Protein AF-A0A699REU7-F1 (afdb_monomer)

Radius of gyration: 41.28 Å; Cα contacts (8 Å, |Δi|>4): 14; chains: 1; bounding box: 93×34×113 Å

Solvent-accessible surface area (backbone atoms only — not comparable to full-atom values): 11572 Å² total; per-residue (Å²): 111,68,68,58,54,51,51,51,52,53,50,54,54,55,55,48,55,52,53,54,52,56,51,59,63,54,54,76,74,53,84,69,80,62,51,57,60,53,49,55,49,45,44,62,74,48,49,48,56,49,54,48,53,51,51,54,50,50,54,55,49,54,52,49,52,53,50,53,48,48,54,52,51,51,52,52,52,53,48,53,54,52,52,53,52,50,52,54,51,50,53,50,50,53,54,52,49,54,52,54,51,53,52,49,51,54,48,50,53,50,51,52,51,52,50,53,51,48,53,55,53,50,62,76,74,53,72,81,72,61,58,57,61,52,50,58,48,48,54,52,52,50,56,51,53,52,54,55,50,52,51,49,54,54,48,54,53,50,51,51,51,48,56,51,51,51,52,52,51,53,50,52,52,52,51,52,52,52,52,50,52,51,53,52,50,55,51,54,54,51,60,74,69,56,74,50,76,68,56,57,48,55,56,51,54,59,66,74,75,114

Structure (mmCIF, N/CA/C/O backbone):
data_AF-A0A699REU7-F1
#
_entry.id   AF-A0A699REU7-F1
#
loop_
_atom_site.group_PDB
_atom_site.id
_atom_site.type_symbol
_atom_site.label_atom_id
_atom_site.label_alt_id
_atom_site.label_comp_id
_atom_site.label_asym_id
_atom_site.label_entity_id
_atom_site.label_seq_id
_atom_site.pdbx_PDB_ins_code
_atom_site.Cartn_x
_atom_site.Cartn_y
_atom_site.Cartn_z
_atom_site.occupancy
_atom_site.B_iso_or_equiv
_atom_site.auth_seq_id
_atom_site.auth_comp_id
_atom_site.auth_asym_id
_atom_site.auth_atom_id
_atom_site.pdbx_PDB_model_num
ATOM 1 N N . MET A 1 1 ? 8.187 10.581 -19.216 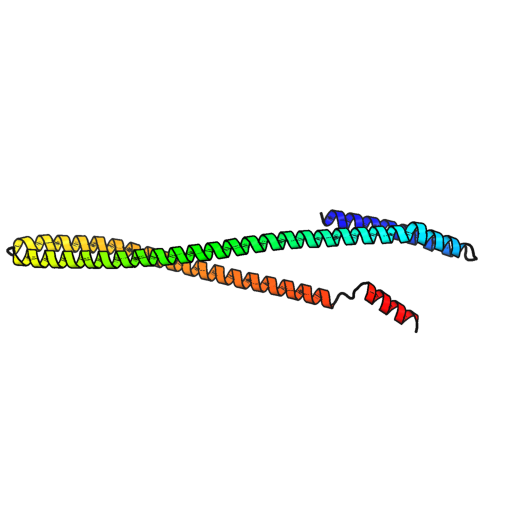1.00 56.69 1 MET A N 1
ATOM 2 C CA . MET A 1 1 ? 9.614 10.780 -19.562 1.00 56.69 1 MET A CA 1
ATOM 3 C C . MET A 1 1 ? 10.183 9.627 -20.397 1.00 56.69 1 MET A C 1
ATOM 5 O O . MET A 1 1 ? 10.801 9.899 -21.417 1.00 56.69 1 MET A O 1
ATOM 9 N N . VAL A 1 2 ? 9.866 8.366 -20.066 1.00 53.97 2 VAL A N 1
ATOM 10 C CA . VAL A 1 2 ? 10.208 7.141 -20.834 1.00 53.97 2 VAL A CA 1
ATOM 11 C C . VAL A 1 2 ? 9.925 7.243 -22.342 1.00 53.97 2 VAL A C 1
ATOM 13 O O . VAL A 1 2 ? 10.787 6.940 -23.162 1.00 53.97 2 VAL A O 1
ATOM 16 N N . ASN A 1 3 ? 8.757 7.768 -22.728 1.00 68.38 3 ASN A N 1
ATOM 17 C CA . ASN A 1 3 ? 8.385 7.959 -24.138 1.00 68.38 3 ASN A CA 1
ATOM 18 C C . ASN A 1 3 ? 9.357 8.899 -24.888 1.00 68.38 3 ASN A C 1
ATOM 20 O O . ASN A 1 3 ? 9.638 8.711 -26.068 1.00 68.38 3 ASN A O 1
ATOM 24 N N . THR A 1 4 ? 9.923 9.897 -24.205 1.00 70.44 4 THR A N 1
ATOM 25 C CA . THR A 1 4 ? 10.895 10.825 -24.800 1.00 70.44 4 THR A CA 1
ATOM 26 C C . THR A 1 4 ? 12.241 10.139 -25.042 1.00 70.44 4 THR A C 1
ATOM 28 O O . THR A 1 4 ? 12.820 10.314 -26.114 1.00 70.44 4 THR A O 1
ATOM 31 N N . SER A 1 5 ? 12.714 9.319 -24.099 1.00 64.06 5 SER A N 1
ATOM 32 C CA . SER A 1 5 ? 13.952 8.538 -24.251 1.00 64.06 5 SER A CA 1
ATOM 33 C C . SER A 1 5 ? 13.820 7.469 -25.342 1.00 64.06 5 SER A C 1
ATOM 35 O O . SER A 1 5 ? 14.697 7.357 -26.195 1.00 64.06 5 SER A O 1
ATOM 37 N N . LEU A 1 6 ? 12.674 6.781 -25.413 1.00 67.38 6 LEU A N 1
ATOM 38 C CA . LEU A 1 6 ? 12.350 5.835 -26.492 1.00 67.38 6 LEU A CA 1
ATOM 39 C C . LEU A 1 6 ? 12.299 6.507 -27.871 1.00 67.38 6 LEU A C 1
ATOM 41 O O . LEU A 1 6 ? 12.814 5.963 -28.847 1.00 67.38 6 LEU A O 1
ATOM 45 N N . LYS A 1 7 ? 11.726 7.713 -27.966 1.00 75.25 7 LYS A N 1
ATOM 46 C CA . LYS A 1 7 ? 11.726 8.497 -29.212 1.00 75.25 7 LYS A CA 1
ATOM 47 C C . LYS A 1 7 ? 13.139 8.886 -29.650 1.00 75.25 7 LYS A C 1
ATOM 49 O O . LYS A 1 7 ? 13.435 8.794 -30.839 1.00 75.25 7 LYS A O 1
ATOM 54 N N . LYS A 1 8 ? 14.013 9.276 -28.713 1.00 72.94 8 LYS A N 1
ATOM 55 C CA . LYS A 1 8 ? 15.428 9.570 -29.001 1.00 72.94 8 LYS A CA 1
ATOM 56 C C . LYS A 1 8 ? 16.179 8.324 -29.471 1.00 72.94 8 LYS A C 1
ATOM 58 O O . LYS A 1 8 ? 16.853 8.392 -30.493 1.00 72.94 8 LYS A O 1
ATOM 63 N N . LEU A 1 9 ? 15.997 7.183 -28.803 1.00 69.69 9 LEU A N 1
ATOM 64 C CA . LEU A 1 9 ? 16.594 5.910 -29.220 1.00 69.69 9 LEU A CA 1
ATOM 65 C C . LEU A 1 9 ? 16.161 5.527 -30.642 1.00 69.69 9 LEU A C 1
ATOM 67 O O . LEU A 1 9 ? 16.998 5.218 -31.486 1.00 69.69 9 LEU A O 1
ATOM 71 N N . LYS A 1 10 ? 14.857 5.620 -30.934 1.00 75.19 10 LYS A N 1
ATOM 72 C CA . LYS A 1 10 ? 14.306 5.344 -32.268 1.00 75.19 10 LYS A CA 1
ATOM 73 C C . LYS A 1 10 ? 14.905 6.259 -33.340 1.00 75.19 10 LYS A C 1
ATOM 75 O O . LYS A 1 10 ? 15.172 5.802 -34.446 1.00 75.19 10 LYS A O 1
ATOM 80 N N . HIS A 1 11 ? 15.125 7.534 -33.018 1.00 78.50 11 HIS A N 1
ATOM 81 C CA . HIS A 1 11 ? 15.761 8.483 -33.930 1.00 78.50 11 HIS A CA 1
ATOM 82 C C . HIS A 1 11 ? 17.229 8.124 -34.203 1.00 78.50 11 HIS A C 1
ATOM 84 O O . HIS A 1 11 ? 17.633 8.064 -35.361 1.00 78.50 11 HIS A O 1
ATOM 90 N N . HIS A 1 12 ? 17.998 7.808 -33.157 1.00 72.38 12 HIS A N 1
ATOM 91 C CA . HIS A 1 12 ? 19.395 7.395 -33.293 1.00 72.38 12 HIS A CA 1
ATOM 92 C C . HIS A 1 12 ? 19.539 6.091 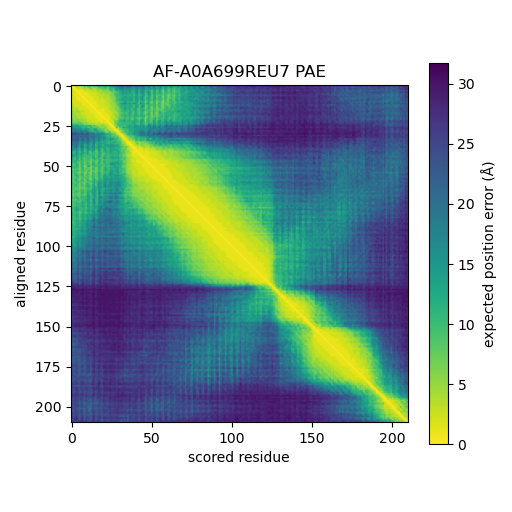-34.096 1.00 72.38 12 HIS A C 1
ATOM 94 O O . HIS A 1 12 ? 20.362 6.029 -35.010 1.00 72.38 12 HIS A O 1
ATOM 100 N N . LEU A 1 13 ? 18.688 5.090 -33.847 1.00 74.88 13 LEU A N 1
ATOM 101 C CA . LEU A 1 13 ? 18.659 3.846 -34.627 1.00 74.88 13 LEU A CA 1
ATOM 102 C C . LEU A 1 13 ? 18.337 4.093 -36.107 1.00 74.88 13 LEU A C 1
ATOM 104 O O . LEU A 1 13 ? 18.990 3.527 -36.979 1.00 74.88 13 LEU A O 1
ATOM 108 N N . ALA A 1 14 ? 17.374 4.973 -36.398 1.00 76.25 14 ALA A N 1
ATOM 109 C CA . ALA A 1 14 ? 17.025 5.324 -37.773 1.00 76.25 14 ALA A CA 1
ATOM 110 C C . ALA A 1 14 ? 18.176 6.039 -38.503 1.00 76.25 14 ALA A C 1
ATOM 112 O O . ALA A 1 14 ? 18.435 5.738 -39.664 1.00 76.25 14 ALA A O 1
ATOM 113 N N . SER A 1 15 ? 18.896 6.947 -37.832 1.00 78.31 15 SER A N 1
ATOM 114 C CA . SER A 1 15 ? 20.072 7.601 -38.428 1.00 78.31 15 SER A CA 1
ATOM 115 C C . SER A 1 15 ? 21.209 6.619 -38.714 1.00 78.31 15 SER A C 1
ATOM 117 O O . SER A 1 15 ? 21.853 6.711 -39.754 1.00 78.31 15 SER A O 1
ATOM 119 N N . PHE A 1 16 ? 21.418 5.647 -37.825 1.00 72.69 16 PHE A N 1
ATOM 120 C CA . PHE A 1 16 ? 22.466 4.646 -37.977 1.00 72.69 16 PHE A CA 1
ATOM 121 C C . PHE A 1 16 ? 22.199 3.704 -39.155 1.00 72.69 16 PHE A C 1
ATOM 123 O O . PHE A 1 16 ? 23.094 3.463 -39.958 1.00 72.69 16 PHE A O 1
ATOM 130 N N . ASP A 1 17 ? 20.961 3.223 -39.307 1.00 73.50 17 ASP A N 1
ATOM 131 C CA . ASP A 1 17 ? 20.567 2.351 -40.421 1.00 73.50 17 ASP A CA 1
ATOM 132 C C . ASP A 1 17 ? 20.804 3.011 -41.793 1.00 73.50 17 ASP A C 1
ATOM 134 O O . ASP A 1 17 ? 21.303 2.370 -42.719 1.00 73.50 17 ASP A O 1
ATOM 138 N N . VAL A 1 18 ? 20.520 4.314 -41.915 1.00 78.06 18 VAL A N 1
ATOM 139 C CA . VAL A 1 18 ? 20.788 5.087 -43.141 1.00 78.06 18 VAL A CA 1
ATOM 140 C C . VAL A 1 18 ? 22.287 5.153 -43.435 1.00 78.06 18 VAL A C 1
ATOM 142 O O . VAL A 1 18 ? 22.703 4.828 -44.547 1.00 78.06 18 VAL A O 1
ATOM 145 N N . VAL A 1 19 ? 23.096 5.503 -42.430 1.00 69.50 19 VAL A N 1
ATOM 146 C CA . VAL A 1 19 ? 24.559 5.596 -42.551 1.00 69.50 19 VAL A CA 1
ATOM 147 C C . VAL A 1 19 ? 25.168 4.246 -42.948 1.00 69.50 19 VAL A C 1
ATOM 149 O O . VAL A 1 19 ? 25.956 4.168 -43.892 1.00 69.50 19 VAL A O 1
ATOM 152 N N . VAL A 1 20 ? 24.758 3.155 -42.295 1.00 68.56 20 VAL A N 1
ATOM 153 C CA . VAL A 1 20 ? 25.237 1.800 -42.612 1.00 68.56 20 VAL A CA 1
ATOM 154 C C . VAL A 1 20 ? 24.885 1.412 -44.051 1.00 68.56 20 VAL A C 1
ATOM 156 O O . VAL A 1 20 ? 25.739 0.890 -44.773 1.00 68.56 20 VAL A O 1
ATOM 159 N N . LYS A 1 21 ? 23.657 1.689 -44.507 1.00 75.00 21 LYS A N 1
ATOM 160 C CA . LYS A 1 21 ? 23.211 1.379 -45.877 1.00 75.00 21 LYS A CA 1
ATOM 161 C C . LYS A 1 21 ? 23.983 2.156 -46.942 1.00 75.00 21 LYS A C 1
ATOM 163 O O . LYS A 1 21 ? 24.412 1.564 -47.936 1.00 75.00 21 LYS A O 1
ATOM 168 N N . GLU A 1 22 ? 24.193 3.452 -46.737 1.00 71.50 22 GLU A N 1
ATOM 169 C CA . GLU A 1 22 ? 24.923 4.314 -47.672 1.00 71.50 22 GLU A CA 1
ATOM 170 C C . GLU A 1 22 ? 26.385 3.860 -47.827 1.00 71.50 22 GLU A C 1
ATOM 172 O O . GLU A 1 22 ? 26.899 3.692 -48.941 1.00 71.50 22 GLU A O 1
ATOM 177 N N . ARG A 1 23 ? 27.040 3.539 -46.707 1.00 63.00 23 ARG A N 1
ATOM 178 C CA . ARG A 1 23 ? 28.435 3.082 -46.690 1.00 63.00 23 ARG A CA 1
ATOM 179 C C . ARG A 1 23 ? 28.605 1.681 -47.282 1.00 63.00 23 ARG A C 1
ATOM 181 O O . ARG A 1 23 ? 29.530 1.466 -48.067 1.00 63.00 23 ARG A O 1
ATOM 188 N N . THR A 1 24 ? 27.692 0.752 -46.989 1.00 58.47 24 THR A N 1
ATOM 189 C CA . THR A 1 24 ? 27.754 -0.631 -47.505 1.00 58.47 24 THR A CA 1
ATOM 190 C C . THR A 1 24 ? 27.566 -0.680 -49.027 1.00 58.47 24 THR A C 1
ATOM 192 O O . THR A 1 24 ? 28.247 -1.448 -49.707 1.00 58.47 24 THR A O 1
ATOM 195 N N . THR A 1 25 ? 26.714 0.194 -49.574 1.00 62.31 25 THR A N 1
ATOM 196 C CA . THR A 1 25 ? 26.491 0.339 -51.026 1.00 62.31 25 THR A CA 1
ATOM 197 C C . THR A 1 25 ? 27.711 0.937 -51.743 1.00 62.31 25 THR A C 1
ATOM 199 O O . THR A 1 25 ? 28.015 0.571 -52.875 1.00 62.31 25 THR A O 1
ATOM 202 N N . THR A 1 26 ? 28.453 1.827 -51.075 1.00 55.19 26 THR A N 1
ATOM 203 C CA . THR A 1 26 ? 29.630 2.502 -51.653 1.00 55.19 26 THR A CA 1
ATOM 204 C C . THR A 1 26 ? 30.855 1.576 -51.727 1.00 55.19 26 THR A C 1
ATOM 206 O O . THR A 1 26 ? 31.588 1.583 -52.716 1.00 55.19 26 THR A O 1
ATOM 209 N N . ILE A 1 27 ? 31.064 0.722 -50.716 1.00 55.06 27 ILE A N 1
ATOM 210 C CA . ILE A 1 27 ? 32.215 -0.203 -50.632 1.00 55.06 27 ILE A CA 1
ATOM 211 C C . ILE A 1 27 ? 32.195 -1.272 -51.739 1.00 55.06 27 ILE A C 1
ATOM 213 O O . ILE A 1 27 ? 33.251 -1.745 -52.160 1.00 55.06 27 ILE A O 1
ATOM 217 N N . THR A 1 28 ? 31.020 -1.642 -52.256 1.00 54.84 28 THR A N 1
ATOM 218 C CA . THR A 1 28 ? 30.896 -2.668 -53.306 1.00 54.84 28 THR A CA 1
ATOM 219 C C . THR A 1 28 ? 31.453 -2.216 -54.666 1.00 54.84 28 THR A C 1
ATOM 221 O O . THR A 1 28 ? 31.715 -3.064 -55.516 1.00 54.84 28 THR A O 1
ATOM 224 N N . ILE A 1 29 ? 31.658 -0.908 -54.878 1.00 56.94 29 ILE A N 1
ATOM 225 C CA . ILE A 1 29 ? 31.951 -0.314 -56.196 1.00 56.94 29 ILE A CA 1
ATOM 226 C C . ILE A 1 29 ? 33.460 -0.108 -56.445 1.00 56.94 29 ILE A C 1
ATOM 228 O O . ILE A 1 29 ? 33.903 -0.183 -57.588 1.00 56.94 29 ILE A O 1
ATOM 232 N N . THR A 1 30 ? 34.283 0.103 -55.413 1.00 55.81 30 THR A N 1
ATOM 233 C CA . THR A 1 30 ? 35.715 0.453 -55.563 1.00 55.81 30 THR A CA 1
ATOM 234 C C . THR A 1 30 ? 36.600 -0.385 -54.642 1.00 55.81 30 THR A C 1
ATOM 236 O O . THR A 1 30 ? 37.122 0.084 -53.629 1.00 55.81 30 THR A O 1
ATOM 239 N N . LYS A 1 31 ? 36.733 -1.670 -54.969 1.00 51.66 31 LYS A N 1
ATOM 240 C CA . LYS A 1 31 ? 37.486 -2.652 -54.187 1.00 51.66 31 LYS A CA 1
ATOM 241 C C . LYS A 1 31 ? 38.924 -2.750 -54.703 1.00 51.66 31 LYS A C 1
ATOM 243 O O . LYS A 1 31 ? 39.188 -3.632 -55.497 1.00 51.66 31 LYS A O 1
ATOM 248 N N . ASP A 1 32 ? 39.800 -1.834 -54.282 1.00 52.81 32 ASP A N 1
ATOM 249 C CA . ASP A 1 32 ? 41.253 -2.055 -54.141 1.00 52.81 32 ASP A CA 1
ATOM 250 C C . ASP A 1 32 ? 41.886 -0.893 -53.335 1.00 52.81 32 ASP A C 1
ATOM 252 O O . ASP A 1 32 ? 41.787 0.273 -53.707 1.00 52.81 32 ASP A O 1
ATOM 256 N N . MET A 1 33 ? 42.483 -1.214 -52.177 1.00 52.84 33 MET A N 1
ATOM 257 C CA . MET A 1 33 ? 43.216 -0.358 -51.207 1.00 52.84 33 MET A CA 1
ATOM 258 C C . MET A 1 33 ? 42.530 0.894 -50.604 1.00 52.84 33 MET A C 1
ATOM 260 O O . MET A 1 33 ? 42.666 1.111 -49.401 1.00 52.84 33 MET A O 1
ATOM 264 N N . TRP A 1 34 ? 41.751 1.688 -51.345 1.00 53.06 34 TRP A N 1
ATOM 265 C CA . TRP A 1 34 ? 41.046 2.881 -50.826 1.00 53.06 34 TRP A CA 1
ATOM 266 C C . TRP A 1 34 ? 39.924 2.549 -49.826 1.00 53.06 34 TRP A C 1
ATOM 268 O O . TRP A 1 34 ? 39.587 3.361 -48.964 1.00 53.06 34 TRP A O 1
ATOM 278 N N . GLY A 1 35 ? 39.378 1.330 -49.890 1.00 54.47 35 GLY A N 1
ATOM 279 C CA . GLY A 1 35 ? 38.323 0.874 -48.982 1.00 54.47 35 GLY A CA 1
ATOM 280 C C . GLY A 1 35 ? 38.763 0.767 -47.517 1.00 54.47 35 GLY A C 1
ATOM 281 O O . GLY A 1 35 ? 37.937 0.952 -46.626 1.00 54.47 35 GLY A O 1
ATOM 282 N N . PHE A 1 36 ? 40.048 0.522 -47.235 1.00 54.41 36 PHE A N 1
ATOM 283 C CA . PHE A 1 36 ? 40.523 0.284 -45.865 1.00 54.41 36 PHE A CA 1
ATOM 284 C C . PHE A 1 36 ? 40.658 1.582 -45.050 1.00 54.41 36 PHE A C 1
ATOM 286 O O . PHE A 1 36 ? 40.173 1.655 -43.920 1.00 54.41 36 PHE A O 1
ATOM 293 N N . GLU A 1 37 ? 41.232 2.639 -45.638 1.00 61.34 37 GLU A N 1
ATOM 294 C CA . GLU A 1 37 ? 41.327 3.964 -44.997 1.00 61.34 37 GLU A CA 1
ATOM 295 C C . GLU A 1 37 ? 39.941 4.591 -44.781 1.00 61.34 37 GLU A C 1
ATOM 297 O O . GLU A 1 37 ? 39.661 5.141 -43.715 1.00 61.34 37 GLU A O 1
ATOM 302 N N . HIS A 1 38 ? 39.024 4.431 -45.744 1.00 63.97 38 HIS A N 1
ATOM 303 C CA . HIS A 1 38 ? 37.658 4.949 -45.615 1.00 63.97 38 HIS A CA 1
ATOM 304 C C . HIS A 1 38 ? 36.849 4.213 -44.535 1.00 63.97 38 HIS A C 1
ATOM 306 O O . HIS A 1 38 ? 36.096 4.833 -43.785 1.00 63.97 38 HIS A O 1
ATOM 312 N N . THR A 1 39 ? 37.064 2.902 -44.393 1.00 64.88 39 THR A N 1
ATOM 313 C CA . THR A 1 39 ? 36.464 2.103 -43.315 1.00 64.88 39 THR A CA 1
ATOM 314 C C . THR A 1 39 ? 36.972 2.576 -41.951 1.00 64.88 39 THR A C 1
ATOM 316 O O . THR A 1 39 ? 36.182 2.802 -41.036 1.00 64.88 39 THR A O 1
ATOM 319 N N . LYS A 1 40 ? 38.282 2.817 -41.815 1.00 72.00 40 LYS A N 1
ATOM 320 C CA . LYS A 1 40 ? 38.893 3.276 -40.559 1.00 72.00 40 LYS A CA 1
ATOM 321 C C . LYS A 1 40 ? 38.412 4.670 -40.133 1.00 72.00 40 LYS A C 1
ATOM 323 O O . LYS A 1 40 ? 38.179 4.883 -38.943 1.00 72.00 40 LYS A O 1
ATOM 328 N N . ALA A 1 41 ? 38.237 5.595 -41.080 1.00 75.06 41 ALA A N 1
ATOM 329 C CA . ALA A 1 41 ? 37.661 6.916 -40.817 1.00 75.06 41 ALA A CA 1
ATOM 330 C C . ALA A 1 41 ? 36.184 6.825 -40.388 1.00 75.06 41 ALA A C 1
ATOM 332 O O . ALA A 1 41 ? 35.811 7.420 -39.383 1.00 75.06 41 ALA A O 1
ATOM 333 N N . CYS A 1 42 ? 35.372 5.995 -41.057 1.00 73.00 42 CYS A N 1
ATOM 334 C CA . CYS A 1 42 ? 33.967 5.766 -40.688 1.00 73.00 42 CYS A CA 1
ATOM 335 C C . CYS A 1 42 ? 33.818 5.228 -39.252 1.00 73.00 42 CYS A C 1
ATOM 337 O O . CYS A 1 42 ? 33.013 5.738 -38.471 1.00 73.00 42 CYS A O 1
ATOM 339 N N . PHE A 1 43 ? 34.647 4.259 -38.846 1.00 71.94 43 PHE A N 1
ATOM 340 C CA . PHE A 1 43 ? 34.634 3.781 -37.461 1.00 71.94 43 PHE A CA 1
ATOM 341 C C . PHE A 1 43 ? 34.976 4.887 -36.459 1.00 71.94 43 PHE A C 1
ATOM 343 O O . PHE A 1 43 ? 34.309 5.011 -35.431 1.00 71.94 43 PHE A O 1
ATOM 350 N N . 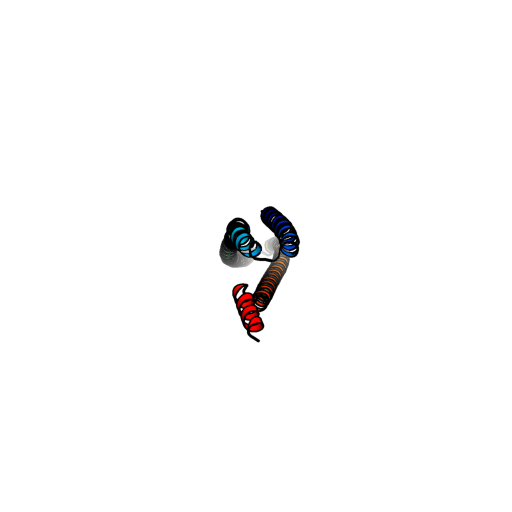ARG A 1 44 ? 36.001 5.694 -36.755 1.00 79.31 44 ARG A N 1
ATOM 351 C CA . ARG A 1 44 ? 36.462 6.758 -35.860 1.00 79.31 44 ARG A CA 1
ATOM 352 C C . ARG A 1 44 ? 35.439 7.883 -35.714 1.00 79.31 44 ARG A C 1
ATOM 354 O O . ARG A 1 44 ? 35.188 8.312 -34.590 1.00 79.31 44 ARG A O 1
ATOM 361 N N . ASP A 1 45 ? 34.883 8.345 -36.827 1.00 82.19 45 ASP A N 1
ATOM 362 C CA . ASP A 1 45 ? 34.143 9.606 -36.875 1.00 82.19 45 ASP A CA 1
ATOM 363 C C . ASP A 1 45 ? 32.627 9.410 -36.737 1.00 82.19 45 ASP A C 1
ATOM 365 O O . ASP A 1 45 ? 31.929 10.334 -36.328 1.00 82.19 45 ASP A O 1
ATOM 369 N N . GLU A 1 46 ? 32.107 8.211 -37.021 1.00 77.06 46 GLU A N 1
ATOM 370 C CA . GLU A 1 46 ? 30.663 7.939 -37.023 1.00 77.06 46 GLU A CA 1
ATOM 371 C C . GLU A 1 46 ? 30.286 6.865 -35.991 1.00 77.06 46 GLU A C 1
ATOM 373 O O . GLU A 1 46 ? 29.468 7.116 -35.101 1.00 77.06 46 GLU A O 1
ATOM 378 N N . ILE A 1 47 ? 30.922 5.687 -36.046 1.00 76.94 47 ILE A N 1
ATOM 379 C CA . ILE A 1 47 ? 30.551 4.549 -35.186 1.00 76.94 47 ILE A CA 1
ATOM 380 C C . ILE A 1 47 ? 30.913 4.806 -33.719 1.00 76.94 47 ILE A C 1
ATOM 382 O O . ILE A 1 47 ? 30.074 4.607 -32.841 1.00 76.94 47 ILE A O 1
ATOM 386 N N . ILE A 1 48 ? 32.133 5.271 -33.424 1.00 81.44 48 ILE A N 1
ATOM 387 C CA . ILE A 1 48 ? 32.564 5.528 -32.039 1.00 81.44 48 ILE A CA 1
ATOM 388 C C . ILE A 1 48 ? 31.687 6.597 -31.356 1.00 81.44 48 ILE A C 1
ATOM 390 O O . ILE A 1 48 ? 31.204 6.334 -30.249 1.00 81.44 48 ILE A O 1
ATOM 394 N N . PRO A 1 49 ? 31.417 7.773 -31.965 1.00 85.38 49 PRO A N 1
ATOM 395 C CA . PRO A 1 49 ? 30.510 8.759 -31.378 1.00 85.38 49 PRO A CA 1
ATOM 396 C C . PRO A 1 49 ? 29.083 8.237 -31.197 1.00 85.38 49 PRO A C 1
ATOM 398 O O . PRO A 1 49 ? 28.458 8.534 -30.180 1.00 85.38 49 PRO A O 1
ATOM 401 N N . PHE A 1 50 ? 28.583 7.427 -32.135 1.00 79.44 50 PHE A N 1
ATOM 402 C CA . PHE A 1 50 ? 27.266 6.804 -32.024 1.00 79.44 50 PHE A CA 1
ATOM 403 C C . PHE A 1 50 ? 27.178 5.836 -30.838 1.00 79.44 50 PHE A C 1
ATOM 405 O O . PHE A 1 50 ? 26.270 5.950 -30.015 1.00 79.44 50 PHE A O 1
ATOM 412 N N . VAL A 1 51 ? 28.147 4.926 -30.701 1.00 77.31 51 VAL A N 1
ATOM 413 C CA . VAL A 1 51 ? 28.213 3.985 -29.570 1.00 77.31 51 VAL A CA 1
ATOM 414 C C . VAL A 1 51 ? 28.335 4.739 -28.247 1.00 77.31 51 VAL A C 1
ATOM 416 O O . VAL A 1 51 ? 27.688 4.372 -27.266 1.00 77.31 51 VAL A O 1
ATOM 419 N N . LYS A 1 52 ? 29.101 5.836 -28.215 1.00 85.88 52 LYS A N 1
ATOM 420 C CA . LYS A 1 52 ? 29.180 6.709 -27.040 1.00 85.88 52 LYS A CA 1
ATOM 421 C C . LYS A 1 52 ? 27.822 7.330 -26.696 1.00 85.88 52 LYS A C 1
ATOM 423 O O . LYS A 1 52 ? 27.406 7.249 -25.546 1.00 85.88 52 LYS A O 1
ATOM 428 N N . ALA A 1 53 ? 27.112 7.888 -27.677 1.00 83.44 53 ALA A N 1
ATOM 429 C CA . ALA A 1 53 ? 25.785 8.467 -27.464 1.00 83.44 53 ALA A CA 1
ATOM 430 C C . ALA A 1 53 ? 24.759 7.424 -26.987 1.00 83.44 53 ALA A C 1
ATOM 432 O O . ALA A 1 53 ? 23.937 7.722 -26.122 1.00 83.44 53 ALA A O 1
ATOM 433 N N . LEU A 1 54 ? 24.828 6.191 -27.506 1.00 79.00 54 LEU A N 1
ATOM 434 C CA . LEU A 1 54 ? 24.019 5.077 -27.011 1.00 79.00 54 LEU A CA 1
ATOM 435 C C . LEU A 1 54 ? 24.348 4.747 -25.555 1.00 79.00 54 LEU A C 1
ATOM 437 O O . LEU A 1 54 ? 23.433 4.628 -24.745 1.00 79.00 54 LEU A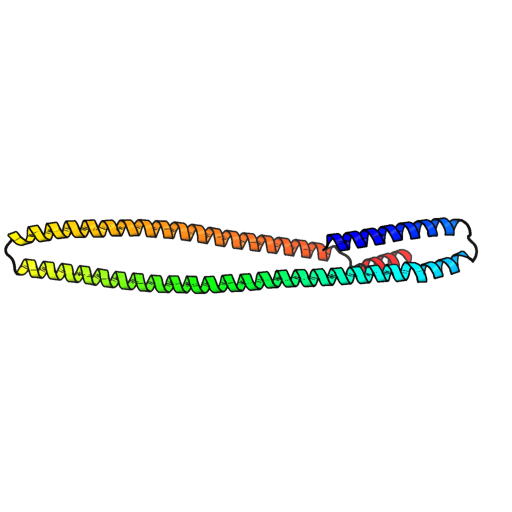 O 1
ATOM 441 N N . LYS A 1 55 ? 25.633 4.639 -25.207 1.00 81.69 55 LYS A N 1
ATOM 442 C CA . LYS A 1 55 ? 26.067 4.376 -23.830 1.00 81.69 55 LYS A CA 1
ATOM 443 C C . LYS A 1 55 ? 25.565 5.452 -22.865 1.00 81.69 55 LYS A C 1
ATOM 445 O O . LYS A 1 55 ? 25.024 5.121 -21.815 1.00 81.69 55 LYS A O 1
ATOM 450 N N . ASP A 1 56 ? 25.691 6.724 -23.235 1.00 83.31 56 ASP A N 1
ATOM 451 C CA . ASP A 1 56 ? 25.211 7.844 -22.419 1.00 83.31 56 ASP A CA 1
ATOM 452 C C . ASP A 1 56 ? 23.680 7.805 -22.243 1.00 83.31 56 ASP A C 1
ATOM 454 O O . ASP A 1 56 ? 23.166 8.082 -21.157 1.00 83.31 56 ASP A O 1
ATOM 458 N N . LEU A 1 57 ? 22.942 7.402 -23.284 1.00 80.31 57 LEU A N 1
ATOM 459 C CA . LEU A 1 57 ? 21.491 7.225 -23.222 1.00 80.31 57 LEU A CA 1
ATOM 460 C C . LEU A 1 57 ? 21.080 6.077 -22.289 1.00 80.31 57 LEU A C 1
ATOM 462 O O . LEU A 1 57 ? 20.158 6.263 -21.495 1.00 80.31 57 LEU A O 1
ATOM 466 N N . PHE A 1 58 ? 21.751 4.924 -22.368 1.00 77.50 58 PHE A N 1
ATOM 467 C CA . PHE A 1 58 ? 21.495 3.794 -21.469 1.00 77.50 58 PHE A CA 1
ATOM 468 C C . PHE A 1 58 ? 21.789 4.164 -20.016 1.00 77.50 58 PHE A C 1
ATOM 470 O O . PHE A 1 58 ? 20.914 3.999 -19.175 1.00 77.50 58 PHE A O 1
ATOM 477 N N . ASN A 1 59 ? 22.929 4.801 -19.737 1.00 83.19 59 ASN A N 1
ATOM 478 C CA . ASN A 1 59 ? 23.258 5.266 -18.386 1.00 83.19 59 ASN A CA 1
ATOM 479 C C . ASN A 1 59 ? 22.197 6.232 -17.826 1.00 83.19 59 ASN A C 1
ATOM 481 O O . ASN A 1 59 ? 21.826 6.152 -16.657 1.00 83.19 59 ASN A O 1
ATOM 485 N N . SER A 1 60 ? 21.684 7.148 -18.658 1.00 83.69 60 SER A N 1
ATOM 486 C CA . SER A 1 60 ? 20.602 8.052 -18.251 1.00 83.69 60 SER A CA 1
ATOM 487 C C . SER A 1 60 ? 19.293 7.312 -17.972 1.00 83.69 60 SER A C 1
ATOM 489 O O . SER A 1 60 ? 18.508 7.777 -17.146 1.00 83.69 60 SER A O 1
ATOM 491 N N . PHE A 1 61 ? 19.024 6.219 -18.684 1.00 78.69 61 PHE A N 1
ATOM 492 C CA . PHE A 1 61 ? 17.838 5.400 -18.468 1.00 78.69 61 PHE A CA 1
ATOM 493 C C . PHE A 1 61 ? 17.961 4.570 -17.187 1.00 78.69 61 PHE A C 1
ATOM 495 O O . PHE A 1 61 ? 17.026 4.555 -16.394 1.00 78.69 61 PHE A O 1
ATOM 502 N N . ASP A 1 62 ? 19.127 3.972 -16.942 1.00 77.50 62 ASP A N 1
ATOM 503 C CA . ASP A 1 62 ? 19.409 3.214 -15.722 1.00 77.50 62 ASP A CA 1
ATOM 504 C C . ASP A 1 62 ? 19.286 4.095 -14.477 1.00 77.50 62 ASP A C 1
ATOM 506 O O . ASP A 1 62 ? 18.621 3.713 -13.516 1.00 77.50 62 ASP A O 1
ATOM 510 N N . GLN A 1 63 ? 19.844 5.311 -14.512 1.00 81.88 63 GLN A N 1
ATOM 511 C CA . GLN A 1 63 ? 19.695 6.260 -13.408 1.00 81.88 63 GLN A CA 1
ATOM 512 C C . GLN A 1 63 ? 18.224 6.613 -13.160 1.00 81.88 63 GLN A C 1
ATOM 514 O O . GLN A 1 63 ? 17.782 6.625 -12.017 1.00 81.88 63 GLN A O 1
ATOM 519 N N . PHE A 1 64 ? 17.446 6.837 -14.224 1.00 82.75 64 PHE A N 1
ATOM 520 C CA . PHE A 1 64 ? 16.016 7.108 -14.092 1.00 82.75 64 PHE A CA 1
ATOM 521 C C . PHE A 1 64 ? 15.262 5.940 -13.439 1.00 82.75 64 PHE A C 1
ATOM 523 O O . PHE A 1 64 ? 14.429 6.171 -12.567 1.00 82.75 64 PHE A O 1
ATOM 530 N N . LEU A 1 65 ? 15.560 4.696 -13.826 1.00 77.81 65 LEU A N 1
ATOM 531 C CA . LEU A 1 65 ? 14.951 3.517 -13.206 1.00 77.81 65 LEU A CA 1
ATOM 532 C C . LEU A 1 65 ? 15.339 3.376 -11.730 1.00 77.81 65 LEU A C 1
ATOM 534 O O . LEU A 1 65 ? 14.510 2.965 -10.919 1.00 77.81 65 LEU A O 1
ATOM 538 N N . ILE A 1 66 ? 16.581 3.714 -11.372 1.00 84.88 66 ILE A N 1
ATOM 539 C CA . ILE A 1 66 ? 17.039 3.739 -9.977 1.00 84.88 66 ILE A CA 1
ATOM 540 C C . ILE A 1 66 ? 16.252 4.783 -9.179 1.00 84.88 66 ILE A C 1
ATOM 542 O O . ILE A 1 66 ? 15.763 4.462 -8.096 1.00 84.88 66 ILE A O 1
ATOM 546 N N . ASP A 1 67 ? 16.087 5.988 -9.723 1.00 87.19 67 ASP A N 1
ATOM 547 C CA . ASP A 1 67 ? 15.347 7.072 -9.074 1.00 87.19 67 ASP A CA 1
ATOM 548 C C . ASP A 1 67 ? 13.861 6.700 -8.903 1.00 87.19 67 ASP A C 1
ATOM 550 O O . ASP A 1 67 ? 13.313 6.821 -7.811 1.00 87.19 67 ASP A O 1
ATOM 554 N N . GLU A 1 68 ? 13.211 6.168 -9.946 1.00 81.56 68 GLU A N 1
ATOM 555 C CA . GLU A 1 68 ? 11.807 5.733 -9.890 1.00 81.56 68 GLU A CA 1
ATOM 556 C C . GLU A 1 68 ? 11.609 4.585 -8.891 1.00 81.56 68 GLU A C 1
ATOM 558 O O . GLU A 1 68 ? 10.674 4.607 -8.088 1.00 81.56 68 GLU A O 1
ATOM 563 N N . LYS A 1 69 ? 12.528 3.612 -8.868 1.00 81.38 69 LYS A N 1
ATOM 564 C CA . LYS A 1 69 ? 12.531 2.547 -7.860 1.00 81.38 69 LYS A CA 1
ATOM 565 C C . LYS A 1 69 ? 12.651 3.119 -6.449 1.00 81.38 69 LYS A C 1
ATOM 567 O O . LYS A 1 69 ? 11.945 2.651 -5.557 1.00 81.38 69 LYS A O 1
ATOM 572 N N . PHE A 1 70 ? 13.531 4.095 -6.239 1.00 88.62 70 PHE A N 1
ATOM 573 C CA . PHE A 1 70 ? 13.731 4.716 -4.933 1.00 88.62 70 PHE A CA 1
ATOM 574 C C . PHE A 1 70 ? 12.483 5.477 -4.466 1.00 88.62 70 PHE A C 1
ATOM 576 O O . PHE A 1 70 ? 12.056 5.300 -3.326 1.00 88.62 70 PHE A O 1
ATOM 583 N N . GLU A 1 71 ? 11.850 6.252 -5.349 1.00 92.31 71 GLU A N 1
ATOM 584 C CA . GLU A 1 71 ? 10.591 6.951 -5.058 1.00 92.31 71 GLU A CA 1
ATOM 585 C C . GLU A 1 71 ? 9.477 5.972 -4.672 1.00 92.31 71 GLU A C 1
ATOM 587 O O . GLU A 1 71 ? 8.825 6.139 -3.640 1.00 92.31 71 GLU A O 1
ATOM 592 N N . VAL A 1 72 ? 9.300 4.899 -5.449 1.00 85.75 72 VAL A N 1
ATOM 593 C CA . VAL A 1 72 ? 8.311 3.856 -5.145 1.00 85.75 72 VAL A CA 1
ATOM 594 C C . VAL A 1 72 ? 8.609 3.206 -3.791 1.00 85.75 72 VAL A C 1
ATOM 596 O O . VAL A 1 72 ? 7.712 3.094 -2.957 1.00 85.75 72 VAL A O 1
ATOM 599 N N . GLN A 1 73 ? 9.863 2.832 -3.524 1.00 87.31 73 GLN A N 1
ATOM 600 C CA . GLN A 1 73 ? 10.270 2.264 -2.233 1.00 87.31 73 GLN A CA 1
ATOM 601 C C . GLN A 1 73 ? 9.999 3.214 -1.060 1.00 87.31 73 GLN A C 1
ATOM 603 O O . GLN A 1 73 ? 9.541 2.771 -0.008 1.00 87.31 73 GLN A O 1
ATOM 608 N N . ASN A 1 74 ? 10.232 4.514 -1.238 1.00 92.50 74 ASN A N 1
ATOM 609 C CA . ASN A 1 74 ? 9.954 5.524 -0.223 1.00 92.50 74 ASN A CA 1
ATOM 610 C C . ASN A 1 74 ? 8.448 5.646 0.074 1.00 92.50 74 ASN A C 1
ATOM 612 O O . ASN A 1 74 ? 8.058 5.752 1.236 1.00 92.50 74 ASN A O 1
ATOM 616 N N . VAL A 1 75 ? 7.592 5.575 -0.951 1.00 92.06 75 VAL A N 1
ATOM 617 C CA . VAL A 1 75 ? 6.129 5.545 -0.767 1.00 92.06 75 VAL A CA 1
ATOM 618 C C . VAL A 1 75 ? 5.701 4.303 0.018 1.00 92.06 75 VAL A C 1
ATOM 620 O O . VAL A 1 75 ? 4.930 4.428 0.970 1.00 92.06 75 VAL A O 1
ATOM 623 N N . PHE A 1 76 ? 6.229 3.121 -0.322 1.00 88.19 76 PHE A N 1
ATOM 624 C CA . PHE A 1 76 ? 5.945 1.889 0.425 1.00 88.19 76 PHE A CA 1
ATOM 625 C C . PHE A 1 76 ? 6.388 1.986 1.887 1.00 88.19 76 PHE A C 1
ATOM 627 O O . PHE A 1 76 ? 5.622 1.627 2.777 1.00 88.19 76 PHE A O 1
ATOM 634 N N . TYR A 1 77 ? 7.572 2.540 2.148 1.00 94.19 77 TYR A N 1
ATOM 635 C CA . TYR A 1 77 ? 8.057 2.750 3.511 1.00 94.19 77 TYR A CA 1
ATOM 636 C C . TYR A 1 77 ? 7.132 3.675 4.318 1.00 94.19 77 TYR A C 1
ATOM 638 O O . TYR A 1 77 ? 6.789 3.373 5.459 1.00 94.19 77 TYR A O 1
ATOM 646 N N . GLN A 1 78 ? 6.667 4.781 3.730 1.00 94.06 78 GLN A N 1
ATOM 647 C CA . GLN A 1 78 ? 5.709 5.674 4.395 1.00 94.06 78 GLN A CA 1
ATOM 648 C C . GLN A 1 78 ? 4.366 4.987 4.671 1.00 94.06 78 GLN A C 1
ATOM 650 O O . GLN A 1 78 ? 3.780 5.189 5.735 1.00 94.06 78 GLN A O 1
ATOM 655 N N . MET A 1 79 ? 3.890 4.163 3.735 1.00 90.69 79 MET A N 1
ATOM 656 C CA . MET A 1 79 ? 2.663 3.387 3.905 1.00 90.69 79 MET A CA 1
ATOM 657 C C . MET A 1 79 ? 2.792 2.378 5.051 1.00 90.69 79 MET A C 1
ATOM 659 O O . MET A 1 79 ? 1.903 2.308 5.896 1.00 90.69 79 MET A O 1
ATOM 663 N N . GLU A 1 80 ? 3.914 1.662 5.135 1.00 91.50 80 GLU A N 1
ATOM 664 C CA . GLU A 1 80 ? 4.207 0.721 6.221 1.00 91.50 80 GLU A CA 1
ATOM 665 C C . GLU A 1 80 ? 4.193 1.418 7.593 1.00 91.50 80 GLU A C 1
ATOM 667 O O . GLU A 1 80 ? 3.538 0.948 8.525 1.00 91.50 80 GLU A O 1
ATOM 672 N N . GLN A 1 81 ? 4.825 2.593 7.705 1.00 95.69 81 GLN A N 1
ATOM 673 C CA . GLN A 1 81 ? 4.798 3.389 8.939 1.00 95.69 81 GLN A CA 1
ATOM 674 C C . GLN A 1 81 ? 3.374 3.816 9.328 1.00 95.69 81 GLN A C 1
ATOM 676 O O . GLN A 1 81 ? 3.005 3.755 10.503 1.00 95.69 81 GLN A O 1
ATOM 681 N N . ALA A 1 82 ? 2.555 4.231 8.357 1.00 89.44 82 ALA A N 1
ATOM 682 C CA . ALA A 1 82 ? 1.170 4.625 8.607 1.00 89.44 82 ALA A CA 1
ATOM 683 C C . ALA A 1 82 ? 0.302 3.442 9.076 1.00 89.44 82 ALA A C 1
ATOM 685 O O . ALA A 1 82 ? -0.512 3.600 9.990 1.00 89.44 82 ALA A O 1
ATOM 686 N N . VAL A 1 83 ? 0.495 2.256 8.489 1.00 87.00 83 VAL A N 1
ATOM 687 C CA . VAL A 1 83 ? -0.205 1.023 8.885 1.00 87.00 83 VAL A CA 1
ATOM 688 C C . VAL A 1 83 ? 0.170 0.617 10.309 1.00 87.00 83 VAL A C 1
ATOM 690 O O . VAL A 1 83 ? -0.718 0.341 11.121 1.00 87.00 83 VAL A O 1
ATOM 693 N N . GLU A 1 84 ? 1.459 0.639 10.651 1.00 94.00 84 GLU A N 1
ATOM 694 C CA . GLU A 1 84 ? 1.913 0.270 11.993 1.00 94.00 84 GLU A CA 1
ATOM 695 C C . GLU A 1 84 ? 1.396 1.251 13.056 1.00 94.00 84 GLU A C 1
ATOM 697 O O . GLU A 1 84 ? 0.914 0.835 14.113 1.00 94.00 84 GLU A O 1
ATOM 702 N N . GLN A 1 85 ? 1.388 2.552 12.755 1.00 91.31 85 GLN A N 1
ATOM 703 C CA . GLN A 1 85 ? 0.808 3.559 13.641 1.00 91.31 85 GLN A CA 1
ATOM 704 C C . GLN A 1 85 ? -0.694 3.329 13.865 1.00 91.31 85 GLN A C 1
ATOM 706 O O . GLN A 1 85 ? -1.163 3.343 15.007 1.00 91.31 85 GLN A O 1
ATOM 711 N N . HIS A 1 86 ? -1.451 3.056 12.799 1.00 92.12 86 HIS A N 1
ATOM 712 C CA . HIS A 1 86 ? -2.873 2.731 12.909 1.00 92.12 86 HIS A CA 1
ATOM 713 C C . HIS A 1 86 ? -3.106 1.466 13.755 1.00 92.12 86 HIS A C 1
ATOM 715 O O . HIS A 1 86 ? -4.033 1.416 14.569 1.00 92.12 86 HIS A O 1
ATOM 721 N N . ARG A 1 87 ? -2.239 0.451 13.630 1.00 88.94 87 ARG A N 1
ATOM 722 C CA . ARG A 1 87 ? -2.292 -0.771 14.449 1.00 88.94 87 ARG A CA 1
ATOM 723 C C . ARG A 1 87 ? -2.134 -0.465 15.941 1.00 88.94 87 ARG A C 1
ATOM 725 O O . ARG A 1 87 ? -2.894 -0.987 16.760 1.00 88.94 87 ARG A O 1
ATOM 732 N N . LEU A 1 88 ? -1.189 0.404 16.301 1.00 92.94 88 LEU A N 1
ATOM 733 C CA . LEU A 1 88 ? -0.983 0.840 17.687 1.00 92.94 88 LEU A CA 1
ATOM 734 C C . LEU A 1 88 ? -2.194 1.605 18.238 1.00 92.94 88 LEU A C 1
ATOM 736 O O . LEU A 1 88 ? -2.624 1.356 19.368 1.00 92.94 88 LEU A O 1
ATOM 740 N N . GLU A 1 89 ? -2.768 2.510 17.446 1.00 89.81 89 GLU A N 1
ATOM 741 C CA . GLU A 1 89 ? -3.958 3.276 17.829 1.00 89.81 89 GLU A CA 1
ATOM 742 C C . GLU A 1 89 ? -5.186 2.379 18.024 1.00 89.81 89 GLU A C 1
ATOM 744 O O . GLU A 1 89 ? -5.893 2.521 19.025 1.00 89.81 89 GLU A O 1
ATOM 749 N N . SER A 1 90 ? -5.391 1.405 17.133 1.00 89.12 90 SER A N 1
ATOM 750 C CA . SER A 1 90 ? -6.454 0.400 17.249 1.00 89.12 90 SER A CA 1
ATOM 751 C C . SER A 1 90 ? -6.331 -0.404 18.548 1.00 89.12 90 SER A C 1
ATOM 753 O O . SER A 1 90 ? -7.287 -0.491 19.322 1.00 89.12 90 SER A O 1
ATOM 755 N N . ASN A 1 91 ? -5.131 -0.904 18.863 1.00 90.06 91 ASN A N 1
ATOM 756 C CA . ASN A 1 91 ? -4.882 -1.632 20.111 1.00 90.06 91 ASN A CA 1
ATOM 757 C C . ASN A 1 91 ? -5.163 -0.766 21.347 1.00 90.06 91 ASN A C 1
ATOM 759 O O . ASN A 1 91 ? -5.777 -1.223 22.312 1.00 90.06 91 ASN A O 1
ATOM 763 N N . ARG A 1 92 ? -4.766 0.512 21.317 1.00 92.94 92 ARG A N 1
ATOM 764 C CA . ARG A 1 92 ? -5.062 1.460 22.399 1.00 92.94 92 ARG A CA 1
ATOM 765 C C . ARG A 1 92 ? -6.565 1.688 22.559 1.00 92.94 92 ARG A C 1
ATOM 767 O O . ARG A 1 92 ? -7.054 1.744 23.688 1.00 92.94 92 ARG A O 1
ATOM 774 N N . PHE A 1 93 ? -7.299 1.813 21.455 1.00 86.12 93 PHE A N 1
ATOM 775 C CA . PHE A 1 93 ? -8.752 1.946 21.480 1.00 86.12 93 PHE A CA 1
ATOM 776 C C . PHE A 1 93 ? -9.420 0.705 22.083 1.00 86.12 93 PHE A C 1
ATOM 778 O O . PHE A 1 93 ? -10.269 0.848 22.963 1.00 86.12 93 PHE A O 1
ATOM 785 N N . GLN A 1 94 ? -8.992 -0.499 21.692 1.00 85.94 94 GLN A N 1
ATOM 786 C CA . GLN A 1 94 ? -9.500 -1.751 22.261 1.00 85.94 94 GLN A CA 1
ATOM 787 C C . GLN A 1 94 ? -9.272 -1.831 23.777 1.00 85.94 94 GLN A C 1
ATOM 789 O O . GLN A 1 94 ? -10.194 -2.158 24.525 1.00 85.94 94 GLN A O 1
ATOM 794 N N . VAL A 1 95 ? -8.073 -1.478 24.254 1.00 92.94 95 VAL A N 1
ATOM 795 C CA . VAL A 1 95 ? -7.766 -1.443 25.694 1.00 92.94 95 VAL A CA 1
ATOM 796 C C . VAL A 1 95 ? -8.672 -0.454 26.429 1.00 92.94 95 VAL A C 1
ATOM 798 O O . VAL A 1 95 ? -9.266 -0.808 27.446 1.00 92.94 95 VAL A O 1
ATOM 801 N N . ASN A 1 96 ? -8.831 0.763 25.903 1.00 91.31 96 ASN A N 1
ATOM 802 C CA . ASN A 1 96 ? -9.705 1.772 26.504 1.00 91.31 96 ASN A CA 1
ATOM 803 C C . ASN A 1 96 ? -11.172 1.320 26.541 1.00 91.31 96 ASN A C 1
ATOM 805 O O . ASN A 1 96 ? -11.851 1.534 27.544 1.00 91.31 96 ASN A O 1
ATOM 809 N N . MET A 1 97 ? -11.655 0.671 25.479 1.00 86.94 97 MET A N 1
ATOM 810 C CA . MET A 1 97 ? -13.010 0.125 25.427 1.00 86.94 97 MET A CA 1
ATOM 811 C C . MET A 1 97 ? -13.225 -0.931 26.517 1.00 86.94 97 MET A C 1
ATOM 813 O O . MET A 1 97 ? -14.219 -0.872 27.235 1.00 86.94 97 MET A O 1
ATOM 817 N N . ASN A 1 98 ? -12.274 -1.851 26.699 1.00 88.81 98 ASN A N 1
ATOM 818 C CA . ASN A 1 98 ? -12.356 -2.866 27.752 1.00 88.81 98 ASN A CA 1
ATOM 819 C C . ASN A 1 98 ? -12.409 -2.248 29.157 1.00 88.81 98 ASN A C 1
ATOM 821 O O . ASN A 1 98 ? -13.160 -2.726 30.005 1.00 88.81 98 ASN A O 1
ATOM 825 N N . ILE A 1 99 ? -11.662 -1.164 29.398 1.00 92.19 99 ILE A N 1
ATOM 826 C CA . ILE A 1 99 ? -11.720 -0.421 30.667 1.00 92.19 99 ILE A CA 1
ATOM 827 C C . ILE A 1 99 ? -13.126 0.153 30.889 1.00 92.19 99 ILE A C 1
ATOM 829 O O . ILE A 1 99 ? -13.712 -0.066 31.947 1.00 92.19 99 ILE A O 1
ATOM 833 N N . VAL A 1 100 ? -13.690 0.832 29.883 1.00 86.94 100 VAL A N 1
ATOM 834 C CA . VAL A 1 100 ? -15.037 1.426 29.964 1.00 86.94 100 VAL A CA 1
ATOM 835 C C . VAL A 1 100 ? -16.112 0.358 30.184 1.00 86.94 100 VAL A C 1
ATOM 837 O O . VAL A 1 100 ? -17.017 0.558 30.991 1.00 86.94 100 VAL A O 1
ATOM 840 N N . LEU A 1 101 ? -16.016 -0.786 29.499 1.00 87.31 101 LEU A N 1
ATOM 841 C CA . LEU A 1 101 ? -16.950 -1.900 29.675 1.00 87.31 101 LEU A CA 1
ATOM 842 C C . LEU A 1 101 ? -16.909 -2.457 31.105 1.00 87.31 101 LEU A C 1
ATOM 844 O O . LEU A 1 101 ? -17.964 -2.639 31.708 1.00 87.31 101 LEU A O 1
ATOM 848 N N . ASN A 1 102 ? -15.715 -2.651 31.666 1.00 89.00 102 ASN A N 1
ATOM 849 C CA . ASN A 1 102 ? -15.543 -3.142 33.034 1.00 89.00 102 ASN A CA 1
ATOM 850 C C . ASN A 1 102 ? -16.057 -2.138 34.087 1.00 89.00 102 ASN A C 1
ATOM 852 O O . ASN A 1 102 ? -16.715 -2.513 35.057 1.00 89.00 102 ASN A O 1
ATOM 856 N N . ASP A 1 103 ? -15.812 -0.839 33.887 1.00 89.31 103 ASP A N 1
ATOM 857 C CA . ASP A 1 103 ? -16.359 0.199 34.767 1.00 89.31 103 ASP A CA 1
ATOM 858 C C . ASP A 1 103 ? -17.897 0.238 34.719 1.00 89.31 103 ASP A C 1
ATOM 860 O O . ASP A 1 103 ? -18.538 0.374 35.765 1.00 89.31 103 ASP A O 1
ATOM 864 N N . ASN A 1 104 ? -18.495 0.070 33.535 1.00 86.94 104 ASN A N 1
ATOM 865 C CA . ASN A 1 104 ? -19.949 -0.008 33.372 1.00 86.94 104 ASN A CA 1
ATOM 866 C C . ASN A 1 104 ? -20.544 -1.246 34.054 1.00 86.94 104 ASN A C 1
ATOM 868 O O . ASN A 1 104 ? -21.593 -1.136 34.687 1.00 86.94 104 ASN A O 1
ATOM 872 N N . GLU A 1 105 ? -19.881 -2.401 33.965 1.00 87.69 105 GLU A N 1
ATOM 873 C CA . GLU A 1 105 ? -20.294 -3.628 34.655 1.00 87.69 105 GLU A CA 1
ATOM 874 C C . GLU A 1 105 ? -20.312 -3.429 36.177 1.00 87.69 105 GLU A C 1
ATOM 876 O O . GLU A 1 105 ? -21.327 -3.691 36.827 1.00 87.69 105 GLU A O 1
ATOM 881 N N . ARG A 1 106 ? -19.247 -2.839 36.739 1.00 90.38 106 ARG A N 1
ATOM 882 C CA . ARG A 1 106 ? -19.183 -2.505 38.171 1.00 90.38 106 ARG A CA 1
ATOM 883 C C . ARG A 1 106 ? -20.278 -1.520 38.588 1.00 90.38 106 ARG A C 1
ATOM 885 O O . ARG A 1 106 ? -20.873 -1.669 39.654 1.00 90.38 106 ARG A O 1
ATOM 892 N N . LEU A 1 107 ? -20.538 -0.486 37.785 1.00 89.06 107 LEU A N 1
ATOM 893 C CA . LEU A 1 107 ? -21.601 0.485 38.070 1.00 89.06 107 LEU A CA 1
ATOM 894 C C . LEU A 1 107 ? -22.986 -0.167 38.032 1.00 89.06 107 LEU A C 1
ATOM 896 O O . LEU A 1 107 ? -23.815 0.112 38.898 1.00 89.06 107 LEU A O 1
ATOM 900 N N . LEU A 1 108 ? -23.227 -1.054 37.067 1.00 83.06 108 LEU A N 1
ATOM 901 C CA . LEU A 1 108 ? -24.474 -1.802 36.961 1.00 83.06 108 LEU A CA 1
ATOM 902 C C . LEU A 1 108 ? -24.696 -2.679 38.202 1.00 83.06 108 LEU A C 1
ATOM 904 O O . LEU A 1 108 ? -25.776 -2.636 38.792 1.00 83.06 108 LEU A O 1
ATOM 908 N N . GLU A 1 109 ? -23.667 -3.397 38.655 1.00 84.81 109 GLU A N 1
ATOM 909 C CA . GLU A 1 109 ? -23.720 -4.205 39.879 1.00 84.81 109 GLU A CA 1
ATOM 910 C C . GLU A 1 109 ? -24.039 -3.353 41.121 1.00 84.81 109 GLU A C 1
ATOM 912 O O . GLU A 1 109 ? -24.881 -3.728 41.945 1.00 84.81 109 GLU A O 1
ATOM 917 N N . GLN A 1 110 ? -23.432 -2.166 41.238 1.00 79.06 110 GLN A N 1
ATOM 918 C CA . GLN A 1 110 ? -23.710 -1.225 42.329 1.00 79.06 110 GLN A CA 1
ATOM 919 C C . GLN A 1 110 ? -25.149 -0.697 42.296 1.00 79.06 110 GLN A C 1
ATOM 921 O O . GLN A 1 110 ? -25.794 -0.614 43.344 1.00 79.06 110 GLN A O 1
ATOM 926 N N . VAL A 1 111 ? -25.667 -0.345 41.114 1.00 79.81 111 VAL A N 1
ATOM 927 C CA . VAL A 1 111 ? -27.048 0.134 40.945 1.00 79.81 111 VAL A CA 1
ATOM 928 C C . VAL A 1 111 ? -28.043 -0.961 41.318 1.00 79.81 111 VAL A C 1
ATOM 930 O O . VAL A 1 111 ? -28.957 -0.696 42.100 1.00 79.81 111 VAL A O 1
ATOM 933 N N . ILE A 1 112 ? -27.836 -2.190 40.835 1.00 81.94 112 ILE A N 1
ATOM 934 C CA . ILE A 1 112 ? -28.684 -3.344 41.163 1.00 81.94 112 ILE A CA 1
ATOM 935 C C . ILE A 1 112 ? -28.638 -3.630 42.669 1.00 81.94 112 ILE A C 1
ATOM 937 O O . ILE A 1 112 ? -29.683 -3.764 43.304 1.00 81.94 112 ILE A O 1
ATOM 941 N N . SER A 1 113 ? -27.449 -3.644 43.275 1.00 85.12 113 SER A N 1
ATOM 942 C CA . SER A 1 113 ? -27.286 -3.888 44.715 1.00 85.12 113 SER A CA 1
ATOM 943 C C . SER A 1 113 ? -27.977 -2.821 45.565 1.00 85.12 113 SER A C 1
ATOM 945 O O . SER A 1 113 ? -28.696 -3.143 46.514 1.00 85.12 113 SER A O 1
ATOM 947 N N . LYS A 1 114 ? -27.815 -1.540 45.204 1.00 83.38 114 LYS A N 1
ATOM 948 C CA . LYS A 1 114 ? -28.486 -0.417 45.874 1.00 83.38 114 LYS A CA 1
ATOM 949 C C . LYS A 1 114 ? -30.002 -0.508 45.730 1.00 83.38 114 LYS A C 1
ATOM 951 O O . LYS A 1 114 ? -30.725 -0.214 46.678 1.00 83.38 114 LYS A O 1
ATOM 956 N N . TYR A 1 115 ? -30.478 -0.920 44.561 1.00 79.38 115 TYR A N 1
ATOM 957 C CA . TYR A 1 115 ? -31.895 -1.099 44.298 1.00 79.38 115 TYR A CA 1
ATOM 958 C C . TYR A 1 115 ? -32.507 -2.214 45.155 1.00 79.38 115 TYR A C 1
ATOM 960 O O . TYR A 1 115 ? -33.502 -1.978 45.839 1.00 79.38 115 TYR A O 1
ATOM 968 N N . ILE A 1 116 ? -31.867 -3.387 45.198 1.00 78.44 116 ILE A N 1
ATOM 969 C CA . ILE A 1 116 ? -32.287 -4.513 46.044 1.00 78.44 116 ILE A CA 1
ATOM 970 C C . ILE A 1 116 ? -32.297 -4.098 47.519 1.00 78.44 116 ILE A C 1
ATOM 972 O O . ILE A 1 116 ? -33.278 -4.343 48.218 1.00 78.44 116 ILE A O 1
ATOM 976 N N . MET A 1 117 ? -31.240 -3.429 47.992 1.00 78.44 117 MET A N 1
ATOM 977 C CA . MET A 1 117 ? -31.154 -2.964 49.379 1.00 78.44 117 MET A CA 1
ATOM 978 C C . MET A 1 117 ? -32.271 -1.972 49.718 1.00 78.44 117 MET A C 1
ATOM 980 O O . MET A 1 117 ? -32.913 -2.119 50.756 1.00 78.44 117 MET A O 1
ATOM 984 N N . ASN A 1 118 ? -32.547 -1.009 48.833 1.00 77.88 118 ASN A N 1
ATOM 985 C CA . ASN A 1 118 ? -33.665 -0.084 49.005 1.00 77.88 118 ASN A CA 1
ATOM 986 C C . ASN A 1 118 ? -35.004 -0.830 49.084 1.00 77.88 118 ASN A C 1
ATOM 988 O O . ASN A 1 118 ? -35.788 -0.554 49.983 1.00 77.88 118 ASN A O 1
ATOM 992 N N . LEU A 1 119 ? -35.246 -1.804 48.201 1.00 79.81 119 LEU A N 1
ATOM 993 C CA . LEU A 1 119 ? -36.493 -2.575 48.173 1.00 79.81 119 LEU A CA 1
ATOM 994 C C . LEU A 1 119 ? -36.695 -3.383 49.466 1.00 79.81 119 LEU A C 1
ATOM 996 O O . LEU A 1 119 ? -37.781 -3.354 50.046 1.00 79.81 119 LEU A O 1
ATOM 1000 N N . VAL A 1 120 ? -35.640 -4.039 49.964 1.00 77.00 120 VAL A N 1
ATOM 1001 C CA . VAL A 1 120 ? -35.657 -4.773 51.243 1.00 77.00 120 VAL A CA 1
ATOM 1002 C C . VAL A 1 120 ? -35.933 -3.836 52.422 1.00 77.00 120 VAL A C 1
ATOM 1004 O O . VAL A 1 120 ? -36.761 -4.153 53.277 1.00 77.00 120 VAL A O 1
ATOM 1007 N N . VAL A 1 121 ? -35.273 -2.673 52.471 1.00 77.38 121 VAL A N 1
ATOM 1008 C CA . VAL A 1 121 ? -35.480 -1.682 53.539 1.00 77.38 121 VAL A CA 1
ATOM 1009 C C . VAL A 1 121 ? -36.906 -1.131 53.506 1.00 77.38 121 VAL A C 1
ATOM 1011 O O . VAL A 1 121 ? -37.563 -1.114 54.544 1.00 77.38 121 VAL A O 1
ATOM 1014 N N . THR A 1 122 ? -37.421 -0.738 52.338 1.00 77.00 122 THR A N 1
ATOM 1015 C CA . THR A 1 122 ? -38.786 -0.207 52.199 1.00 77.00 122 THR A CA 1
ATOM 1016 C C . THR A 1 122 ? -39.844 -1.242 52.587 1.00 77.00 122 THR A C 1
ATOM 1018 O O . THR A 1 122 ? -40.783 -0.907 53.308 1.00 77.00 122 THR A O 1
ATOM 1021 N N . ALA A 1 123 ? -39.681 -2.507 52.185 1.00 74.94 123 ALA A N 1
ATOM 1022 C CA . ALA A 1 123 ? -40.603 -3.585 52.551 1.00 74.94 123 ALA A CA 1
ATOM 1023 C C . ALA A 1 123 ? -40.626 -3.872 54.064 1.00 74.94 123 ALA A C 1
ATOM 1025 O O . ALA A 1 123 ? -41.661 -4.260 54.597 1.00 74.94 123 ALA A O 1
ATOM 1026 N N . ASN A 1 124 ? -39.506 -3.668 54.764 1.00 71.62 124 ASN A N 1
ATOM 1027 C CA . ASN A 1 124 ? -39.430 -3.850 56.215 1.00 71.62 124 ASN A CA 1
ATOM 1028 C C . ASN A 1 124 ? -40.045 -2.677 57.008 1.00 71.62 124 ASN A C 1
ATOM 1030 O O . ASN A 1 124 ? -40.394 -2.841 58.174 1.00 71.62 124 ASN A O 1
ATOM 1034 N N . VAL A 1 125 ? -40.159 -1.489 56.401 1.00 70.06 125 VAL A N 1
ATOM 1035 C CA . VAL A 1 125 ? -40.630 -0.262 57.071 1.00 70.06 125 VAL A CA 1
ATOM 1036 C C . VAL A 1 125 ? -42.121 0.022 56.814 1.00 70.06 125 VAL A C 1
ATOM 1038 O O . VAL A 1 125 ? -42.772 0.590 57.690 1.00 70.06 125 VAL A O 1
ATOM 1041 N N . ASN A 1 126 ? -42.694 -0.402 55.676 1.00 59.31 126 ASN A N 1
ATOM 1042 C CA . ASN A 1 126 ? -44.048 -0.010 55.249 1.00 59.31 126 ASN A CA 1
ATOM 1043 C C . ASN A 1 126 ? -45.091 -1.153 55.230 1.00 59.31 126 ASN A C 1
ATOM 1045 O O . ASN A 1 126 ? -44.801 -2.300 54.901 1.00 59.31 126 ASN A O 1
ATOM 1049 N N . ASN A 1 127 ? -46.354 -0.812 55.529 1.00 61.47 127 ASN A N 1
ATOM 1050 C CA . ASN A 1 127 ? -47.539 -1.672 55.367 1.00 61.47 127 ASN A CA 1
ATOM 1051 C C . ASN A 1 127 ? -47.922 -1.793 53.871 1.00 61.47 127 ASN A C 1
ATOM 1053 O O . ASN A 1 127 ? -47.895 -0.804 53.146 1.00 61.47 127 ASN A O 1
ATOM 1057 N N . THR A 1 128 ? -48.310 -3.005 53.458 1.00 54.06 128 THR A N 1
ATOM 1058 C CA . THR A 1 128 ? -48.767 -3.549 52.152 1.00 54.06 128 THR A CA 1
ATOM 1059 C C . THR A 1 128 ? -49.215 -2.631 50.990 1.00 54.06 128 THR A C 1
ATOM 1061 O O . THR A 1 128 ? -49.118 -3.070 49.847 1.00 54.06 128 THR A O 1
ATOM 1064 N N . TYR A 1 129 ? -49.663 -1.389 51.199 1.00 58.81 129 TYR A N 1
ATOM 1065 C CA . TYR A 1 129 ? -50.138 -0.483 50.137 1.00 58.81 129 TYR A CA 1
ATOM 1066 C C . TYR A 1 129 ? -49.006 0.178 49.316 1.00 58.81 129 TYR A C 1
ATOM 1068 O O . TYR A 1 129 ? -49.140 0.336 48.105 1.00 58.81 129 TYR A O 1
ATOM 1076 N N . GLU A 1 130 ? -47.858 0.512 49.920 1.00 57.78 130 GLU A N 1
ATOM 1077 C CA . GLU A 1 130 ? -46.726 1.155 49.208 1.00 57.78 130 GLU A CA 1
ATOM 1078 C C . GLU A 1 130 ? -45.952 0.206 48.275 1.00 57.78 130 GLU A C 1
ATOM 1080 O O . GLU A 1 130 ? -45.314 0.641 47.316 1.00 57.78 130 GLU A O 1
ATOM 1085 N N . LEU A 1 131 ? -46.055 -1.102 48.515 1.00 60.66 131 LEU A N 1
ATOM 1086 C CA . LEU A 1 131 ? -45.349 -2.150 47.771 1.00 60.66 131 LEU A CA 1
ATOM 1087 C C . LEU A 1 131 ? -45.840 -2.271 46.315 1.00 60.66 131 LEU A C 1
ATOM 1089 O O . LEU A 1 131 ? -45.054 -2.562 45.415 1.00 60.66 131 LEU A O 1
ATOM 1093 N N . VAL A 1 132 ? -47.126 -1.989 46.070 1.00 63.34 132 VAL A N 1
ATOM 1094 C CA . VAL A 1 132 ? -47.741 -2.038 44.731 1.00 63.34 132 VAL A CA 1
ATOM 1095 C C . VAL A 1 132 ? -47.189 -0.932 43.823 1.00 63.34 132 VAL A C 1
ATOM 1097 O O . VAL A 1 132 ? -46.886 -1.187 42.660 1.00 63.34 132 VAL A O 1
ATOM 1100 N N . HIS A 1 133 ? -46.984 0.275 44.358 1.00 66.50 133 HIS A N 1
ATOM 1101 C CA . HIS A 1 133 ? -46.491 1.419 43.584 1.00 66.50 133 HIS A CA 1
ATOM 1102 C C . HIS A 1 133 ? -44.986 1.318 43.268 1.00 66.50 133 HIS A C 1
ATOM 1104 O O . HIS A 1 133 ? -44.543 1.740 42.198 1.00 66.50 133 HIS A O 1
ATOM 1110 N N . GLU A 1 134 ? -44.179 0.729 44.159 1.00 62.19 134 GLU A N 1
ATOM 1111 C CA . GLU A 1 134 ? -42.781 0.406 43.829 1.00 62.19 134 GLU A CA 1
ATOM 1112 C C . GLU A 1 134 ? -42.684 -0.708 42.777 1.00 62.19 134 GLU A C 1
ATOM 1114 O O . GLU A 1 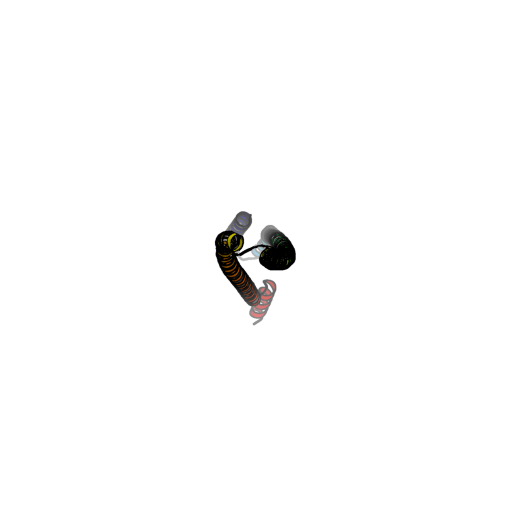134 ? -41.865 -0.597 41.869 1.00 62.19 134 GLU A O 1
ATOM 1119 N N . CYS A 1 135 ? -43.564 -1.718 42.810 1.00 63.38 135 CYS A N 1
ATOM 1120 C CA . CYS A 1 135 ? -43.607 -2.775 41.792 1.00 63.38 135 CYS A CA 1
ATOM 1121 C C . CYS A 1 135 ? -43.905 -2.224 40.385 1.00 63.38 135 CYS A C 1
ATOM 1123 O O . CYS A 1 135 ? -43.257 -2.593 39.407 1.00 63.38 135 CYS A O 1
ATOM 1125 N N . GLU A 1 136 ? -44.822 -1.264 40.277 1.00 71.81 136 GLU A N 1
ATOM 1126 C CA . GLU A 1 136 ? -45.128 -0.592 39.010 1.00 71.81 136 GLU A CA 1
ATOM 1127 C C . GLU A 1 136 ? -43.931 0.234 38.489 1.00 71.81 136 GLU A C 1
ATOM 1129 O O . GLU A 1 136 ? -43.661 0.280 37.284 1.00 71.81 136 GLU A O 1
ATOM 1134 N N . ARG A 1 137 ? -43.135 0.818 39.399 1.00 71.75 137 ARG A N 1
ATOM 1135 C CA . ARG A 1 137 ? -41.847 1.452 39.073 1.00 71.75 137 ARG A CA 1
ATOM 1136 C C . ARG A 1 137 ? -40.772 0.440 38.662 1.00 71.75 137 ARG A C 1
ATOM 1138 O O . ARG A 1 137 ? -40.014 0.771 37.750 1.00 71.75 137 ARG A O 1
ATOM 1145 N N . CYS A 1 138 ? -40.718 -0.758 39.262 1.00 65.50 138 CYS A N 1
ATOM 1146 C CA . CYS A 1 138 ? -39.824 -1.851 38.839 1.00 65.50 138 CYS A CA 1
ATOM 1147 C C . CYS A 1 138 ? -40.038 -2.169 37.361 1.00 65.50 138 CYS A C 1
ATOM 1149 O O . CYS A 1 138 ? -39.095 -2.124 36.579 1.00 65.50 138 CYS A O 1
ATOM 1151 N N . VAL A 1 139 ? -41.292 -2.434 36.981 1.00 71.12 139 VAL A N 1
ATOM 1152 C CA . VAL A 1 139 ? -41.665 -2.820 35.614 1.00 71.12 139 VAL A CA 1
ATOM 1153 C C . VAL A 1 139 ? -41.277 -1.720 34.626 1.00 71.12 139 VAL A C 1
ATOM 1155 O O . VAL A 1 139 ? -40.770 -1.995 33.541 1.00 71.12 139 VAL A O 1
ATOM 1158 N N . LYS A 1 140 ? -41.438 -0.450 35.012 1.00 76.81 140 LYS A N 1
ATOM 1159 C CA . LYS A 1 140 ? -41.046 0.686 34.169 1.00 76.81 140 LYS A CA 1
ATOM 1160 C C . LYS A 1 140 ? -39.527 0.771 33.972 1.00 76.81 140 LYS A C 1
ATOM 1162 O O . LYS A 1 140 ? -39.074 0.931 32.841 1.00 76.81 140 LYS A O 1
ATOM 1167 N N . LEU A 1 141 ? -38.749 0.601 35.042 1.00 70.81 141 LEU A N 1
ATOM 1168 C CA . LEU A 1 141 ? -37.282 0.541 34.989 1.00 70.81 141 LEU A CA 1
ATOM 1169 C C . LEU A 1 141 ? -36.782 -0.657 34.173 1.00 70.81 141 LEU A C 1
ATOM 1171 O O . LEU A 1 141 ? -35.860 -0.507 33.378 1.00 70.81 141 LEU A O 1
ATOM 1175 N N . GLU A 1 142 ? -37.421 -1.817 34.318 1.00 66.31 142 GLU A N 1
ATOM 1176 C CA . GLU A 1 142 ? -37.134 -3.024 33.542 1.00 66.31 142 GLU A CA 1
ATOM 1177 C C . GLU A 1 142 ? -37.367 -2.778 32.044 1.00 66.31 142 GLU A C 1
ATOM 1179 O O . GLU A 1 142 ? -36.491 -3.064 31.230 1.00 66.31 142 GLU A O 1
ATOM 1184 N N . THR A 1 143 ? -38.473 -2.120 31.671 1.00 72.19 143 THR A N 1
ATOM 1185 C CA . THR A 1 143 ? -38.731 -1.756 30.267 1.00 72.19 143 THR A CA 1
ATOM 1186 C C . THR A 1 143 ? -37.757 -0.715 29.697 1.00 72.19 143 THR A C 1
ATOM 1188 O O . THR A 1 143 ? -37.470 -0.752 28.499 1.00 72.19 143 THR A O 1
ATOM 1191 N N . GLU A 1 144 ? -37.224 0.205 30.509 1.00 71.50 144 GLU A N 1
ATOM 1192 C CA . GLU A 1 144 ? -36.175 1.141 30.071 1.00 71.50 144 GLU A CA 1
ATOM 1193 C C . GLU A 1 144 ? -34.820 0.446 29.905 1.00 71.50 144 GLU A C 1
ATOM 1195 O O . GLU A 1 144 ? -34.181 0.605 28.864 1.00 71.50 144 GLU A O 1
ATOM 1200 N N . LEU A 1 145 ? -34.426 -0.405 30.857 1.00 65.31 145 LEU A N 1
ATOM 1201 C CA . LEU A 1 145 ? -33.238 -1.258 30.747 1.00 65.31 145 LEU A CA 1
ATOM 1202 C C . LEU A 1 145 ? -33.302 -2.147 29.502 1.00 65.31 145 LEU A C 1
ATOM 1204 O O . LEU A 1 145 ? -32.316 -2.301 28.785 1.00 65.31 145 LEU A O 1
ATOM 1208 N N . GLN A 1 146 ? -34.480 -2.679 29.183 1.00 64.38 146 GLN A N 1
ATOM 1209 C CA . GLN A 1 146 ? -34.680 -3.511 28.002 1.00 64.38 146 GLN A CA 1
ATOM 1210 C C . GLN A 1 146 ? -34.555 -2.724 26.685 1.00 64.38 146 GLN A C 1
ATOM 1212 O O . GLN A 1 146 ? -34.099 -3.283 25.688 1.00 64.38 146 GLN A O 1
ATOM 1217 N N . LYS A 1 147 ? -34.850 -1.414 26.671 1.00 67.62 147 LYS A N 1
ATOM 1218 C CA . LYS A 1 147 ? -34.514 -0.532 25.535 1.00 67.62 147 LYS A CA 1
ATOM 1219 C C . LYS A 1 147 ? -33.007 -0.313 25.392 1.00 67.62 147 LYS A C 1
ATOM 1221 O O . LYS A 1 147 ? -32.523 -0.227 24.266 1.00 67.62 147 LYS A O 1
ATOM 1226 N N . ASP A 1 148 ? -32.252 -0.262 26.487 1.00 59.31 148 ASP A N 1
ATOM 1227 C CA . ASP A 1 148 ? -30.786 -0.211 26.420 1.00 59.31 148 ASP A CA 1
ATOM 1228 C C . ASP A 1 148 ? -30.181 -1.551 25.959 1.00 59.31 148 ASP A C 1
ATOM 1230 O O . ASP A 1 148 ? -29.181 -1.555 25.241 1.00 59.31 148 ASP A O 1
ATOM 1234 N N . PHE A 1 149 ? -30.831 -2.690 26.220 1.00 54.25 149 PHE A N 1
ATOM 1235 C CA . PHE A 1 149 ? -30.467 -3.969 25.589 1.00 54.25 149 PHE A CA 1
ATOM 1236 C C . PHE A 1 149 ? -30.664 -3.974 24.060 1.00 54.25 149 PHE A C 1
ATOM 1238 O O . PHE A 1 149 ? -29.897 -4.627 23.358 1.00 54.25 149 PHE A O 1
ATOM 1245 N N . ILE A 1 150 ? -31.598 -3.194 23.503 1.00 58.78 150 ILE A N 1
ATOM 1246 C CA . ILE A 1 150 ? -31.698 -3.000 22.040 1.00 58.78 150 ILE A CA 1
ATOM 1247 C C . ILE A 1 150 ? -30.468 -2.237 21.502 1.00 58.78 150 ILE A C 1
ATOM 1249 O O . ILE A 1 150 ? -30.007 -2.498 20.390 1.00 58.78 150 ILE A O 1
ATOM 1253 N N . LYS A 1 151 ? -29.836 -1.357 22.300 1.00 61.72 151 LYS A N 1
ATOM 1254 C CA . LYS A 1 151 ? -28.524 -0.789 21.928 1.00 61.72 151 LYS A CA 1
ATOM 1255 C C . LYS A 1 151 ? -27.423 -1.851 21.920 1.00 61.72 151 LYS A C 1
ATOM 1257 O O . LYS A 1 151 ? -26.522 -1.754 21.090 1.00 61.72 151 LYS A O 1
ATOM 1262 N N . LYS A 1 152 ? -27.499 -2.883 22.767 1.00 71.88 152 LYS A N 1
ATOM 1263 C CA . LYS A 1 152 ? -26.572 -4.028 22.715 1.00 71.88 152 LYS A CA 1
ATOM 1264 C C . LYS A 1 152 ? -26.694 -4.793 21.396 1.00 71.88 152 LYS A C 1
ATOM 1266 O O . LYS A 1 152 ? -25.675 -5.073 20.782 1.00 71.88 152 LYS A O 1
ATOM 1271 N N . GLU A 1 153 ? -27.910 -5.023 20.898 1.00 72.62 153 GLU A N 1
ATOM 1272 C CA . GLU A 1 153 ? -28.117 -5.615 19.565 1.00 72.62 153 GLU A CA 1
ATOM 1273 C C . GLU A 1 153 ? -27.490 -4.748 18.457 1.00 72.62 153 GLU A C 1
ATOM 1275 O O . GLU A 1 153 ? -26.845 -5.268 17.547 1.00 72.62 153 GLU A O 1
ATOM 1280 N N . SER A 1 154 ? -27.595 -3.416 18.561 1.00 72.69 154 SER A N 1
ATOM 1281 C CA . SER A 1 154 ? -26.932 -2.501 17.619 1.00 72.69 154 SER A CA 1
ATOM 1282 C C . SER A 1 154 ? -25.400 -2.577 17.683 1.00 72.69 154 SER A C 1
ATOM 1284 O O . SER A 1 154 ? -24.748 -2.539 16.640 1.00 72.69 154 SER A O 1
ATOM 1286 N N . TYR A 1 155 ? -24.828 -2.755 18.880 1.00 70.75 155 TYR A N 1
ATOM 1287 C CA . TYR A 1 155 ? -23.392 -2.959 19.078 1.00 70.75 155 TYR A CA 1
ATOM 1288 C C . TYR A 1 155 ? -22.934 -4.297 18.499 1.00 70.75 155 TYR A C 1
ATOM 1290 O O . TYR A 1 155 ? -21.959 -4.333 17.754 1.00 70.75 155 TYR A O 1
ATOM 1298 N N . ASP A 1 156 ? -23.666 -5.378 18.771 1.00 78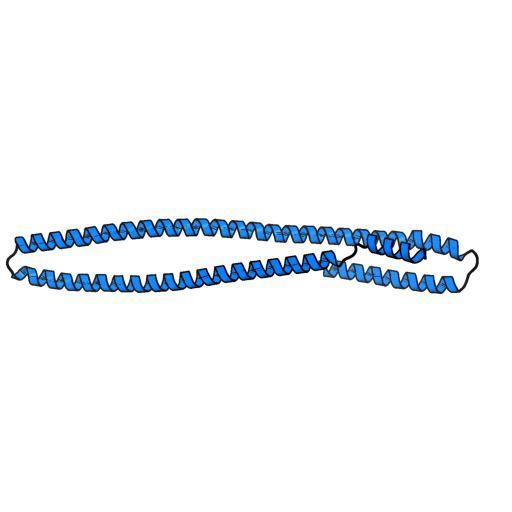.31 156 ASP A N 1
ATOM 1299 C CA . ASP A 1 156 ? -23.364 -6.709 18.245 1.00 78.31 156 ASP A CA 1
ATOM 1300 C C . AS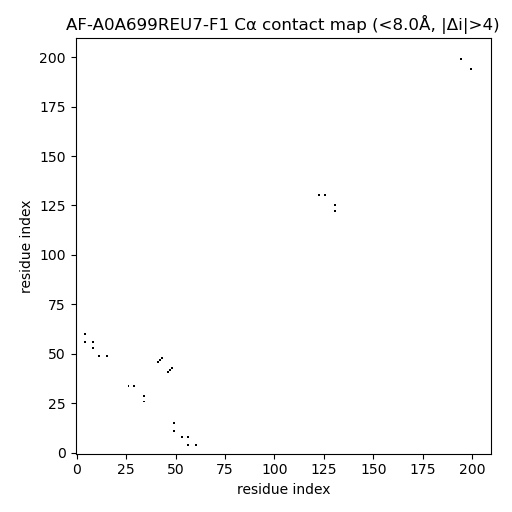P A 1 156 ? -23.399 -6.710 16.711 1.00 78.31 156 ASP A C 1
ATOM 1302 O O . ASP A 1 156 ? -22.536 -7.304 16.063 1.00 78.31 156 ASP A O 1
ATOM 1306 N N . ASN A 1 157 ? -24.350 -5.988 16.110 1.00 86.06 157 ASN A N 1
ATOM 1307 C CA . ASN A 1 157 ? -24.445 -5.845 14.659 1.00 86.06 157 ASN A CA 1
ATOM 1308 C C . ASN A 1 157 ? -23.276 -5.020 14.083 1.00 86.06 157 ASN A C 1
ATOM 1310 O O . ASN A 1 157 ? -22.678 -5.416 13.080 1.00 86.06 157 ASN A O 1
ATOM 1314 N N . LEU A 1 158 ? -22.895 -3.920 14.746 1.00 75.88 158 LEU A N 1
ATOM 1315 C CA . LEU A 1 158 ? -21.733 -3.104 14.373 1.00 75.88 158 LEU A CA 1
ATOM 1316 C C . LEU A 1 158 ? -20.425 -3.906 14.480 1.00 75.88 158 LEU A C 1
ATOM 1318 O O . LEU A 1 158 ? -19.592 -3.873 13.577 1.00 75.88 158 LEU A O 1
ATOM 1322 N N . PHE A 1 159 ? -20.269 -4.684 15.551 1.00 78.25 159 PHE A N 1
ATOM 1323 C CA . PHE A 1 159 ? -19.125 -5.565 15.772 1.00 78.25 159 PHE A CA 1
ATOM 1324 C C . PHE A 1 159 ? -19.030 -6.652 14.694 1.00 78.25 159 PHE A C 1
ATOM 1326 O O . PHE A 1 159 ? -17.942 -6.959 14.203 1.00 78.25 159 PHE A O 1
ATOM 1333 N N . LYS A 1 160 ? -20.173 -7.196 14.257 1.00 89.12 160 LYS A N 1
ATOM 1334 C CA . LYS A 1 160 ? -20.256 -8.161 13.150 1.00 89.12 160 LYS A CA 1
ATOM 1335 C C . LYS A 1 160 ? -19.843 -7.548 11.808 1.00 89.12 160 LYS A C 1
ATOM 1337 O O . LYS A 1 160 ? -19.153 -8.194 11.016 1.00 89.12 160 LYS A O 1
ATOM 1342 N N . GLN A 1 161 ? -20.244 -6.302 11.548 1.00 86.19 161 GLN A N 1
ATOM 1343 C CA . GLN A 1 161 ? -19.804 -5.555 10.365 1.00 86.19 161 GLN A CA 1
ATOM 1344 C C . GLN A 1 161 ? -18.300 -5.276 10.415 1.00 86.19 161 GLN A C 1
ATOM 1346 O O . GLN A 1 161 ? -17.610 -5.518 9.427 1.00 86.19 161 GLN A O 1
ATOM 1351 N N . TYR A 1 162 ? -17.781 -4.857 11.571 1.00 81.06 162 TYR A N 1
ATOM 1352 C CA . TYR A 1 162 ? -16.351 -4.631 11.777 1.00 81.06 162 TYR A CA 1
ATOM 1353 C C . TYR A 1 162 ? -15.525 -5.898 11.525 1.00 81.06 162 TYR A C 1
ATOM 1355 O O . TYR A 1 162 ? -14.597 -5.867 10.727 1.00 81.06 162 TYR A O 1
ATOM 1363 N N . THR A 1 163 ? -15.904 -7.038 12.111 1.00 85.06 163 THR A N 1
ATOM 1364 C CA . THR A 1 163 ? -15.203 -8.318 11.880 1.00 85.06 163 THR A CA 1
ATOM 1365 C C . THR A 1 163 ? -15.307 -8.802 10.433 1.00 85.06 163 THR A C 1
ATOM 1367 O O . THR A 1 163 ? -14.406 -9.478 9.938 1.00 85.06 163 THR A O 1
ATOM 1370 N N . THR A 1 164 ? -16.387 -8.468 9.722 1.00 92.38 164 THR A N 1
ATOM 1371 C CA . THR A 1 164 ? -16.500 -8.750 8.281 1.00 92.38 164 THR A CA 1
ATOM 1372 C C . THR A 1 164 ? -15.528 -7.886 7.476 1.00 92.38 164 THR A C 1
ATOM 1374 O O . THR A 1 164 ? -14.843 -8.401 6.594 1.00 92.38 164 THR A O 1
ATOM 1377 N N . LEU A 1 165 ? -15.434 -6.596 7.806 1.00 84.25 165 LEU A N 1
ATOM 1378 C CA . LEU A 1 165 ? -14.503 -5.664 7.174 1.00 84.25 165 LEU A CA 1
ATOM 1379 C C . LEU A 1 165 ? -13.043 -6.047 7.454 1.00 84.25 165 LEU A C 1
ATOM 1381 O O . LEU A 1 165 ? -12.241 -6.076 6.530 1.00 84.25 165 LEU A O 1
ATOM 1385 N N . GLU A 1 166 ? -12.714 -6.412 8.692 1.00 86.81 166 GLU A N 1
ATOM 1386 C CA . GLU A 1 166 ? -11.384 -6.882 9.095 1.00 86.81 166 GLU A CA 1
ATOM 1387 C C . GLU A 1 166 ? -10.949 -8.107 8.278 1.00 86.81 166 GLU A C 1
ATOM 1389 O O . GLU A 1 166 ? -9.868 -8.109 7.693 1.00 86.81 166 GLU A O 1
ATOM 1394 N N . LYS A 1 167 ? -11.822 -9.116 8.146 1.00 89.69 167 LYS A N 1
ATOM 1395 C CA . LYS A 1 167 ? -11.559 -10.289 7.295 1.00 89.69 167 LYS A CA 1
ATOM 1396 C C . LYS A 1 167 ? -11.332 -9.911 5.835 1.00 89.69 167 LYS A C 1
ATOM 1398 O O . LYS A 1 167 ? -10.454 -10.480 5.194 1.00 89.69 167 LYS A O 1
ATOM 1403 N N . HIS A 1 168 ? -12.120 -8.972 5.313 1.00 88.44 168 HIS A N 1
ATOM 1404 C CA . HIS A 1 168 ? -11.964 -8.496 3.943 1.00 88.44 168 HIS A CA 1
ATOM 1405 C C . HIS A 1 168 ? -10.617 -7.786 3.744 1.00 88.44 168 HIS A C 1
ATOM 1407 O O . HIS A 1 168 ? -9.937 -8.049 2.758 1.00 88.44 168 HIS A O 1
ATOM 1413 N N . CYS A 1 169 ? -10.195 -6.941 4.689 1.00 77.94 169 CYS A N 1
ATOM 1414 C CA . CYS A 1 169 ? -8.887 -6.284 4.648 1.00 77.94 169 CYS A CA 1
ATOM 1415 C C . CYS A 1 169 ? -7.732 -7.292 4.711 1.00 77.94 169 CYS A C 1
ATOM 1417 O O . CYS A 1 169 ? -6.812 -7.192 3.909 1.00 77.94 169 CYS A O 1
ATOM 1419 N N . ILE A 1 170 ? -7.809 -8.295 5.594 1.00 87.75 170 ILE A N 1
ATOM 1420 C CA . ILE A 1 170 ? -6.796 -9.360 5.679 1.00 87.75 170 ILE A CA 1
ATOM 1421 C C . ILE A 1 170 ? -6.710 -10.133 4.356 1.00 87.75 170 ILE A C 1
ATOM 1423 O O . ILE A 1 170 ? -5.613 -10.394 3.876 1.00 87.75 170 ILE A O 1
ATOM 1427 N N . SER A 1 171 ? -7.851 -10.477 3.744 1.00 87.25 171 SER A N 1
ATOM 1428 C CA . SER A 1 171 ? -7.868 -11.142 2.433 1.00 87.25 171 SER A CA 1
ATOM 1429 C C . SER A 1 171 ? -7.195 -10.286 1.362 1.00 87.25 171 SER A C 1
ATOM 1431 O O . SER A 1 171 ? -6.349 -10.785 0.632 1.00 87.25 171 SER A O 1
ATOM 1433 N N . LEU A 1 172 ? -7.525 -8.993 1.312 1.00 84.81 172 LEU A N 1
ATOM 1434 C CA . LEU A 1 172 ? -6.954 -8.055 0.347 1.00 84.81 172 LEU A CA 1
ATOM 1435 C C . LEU A 1 172 ? -5.433 -7.905 0.521 1.00 84.81 172 LEU A C 1
ATOM 1437 O O . LEU A 1 172 ? -4.700 -7.776 -0.457 1.00 84.81 172 LEU A O 1
ATOM 1441 N N . GLU A 1 173 ? -4.947 -7.933 1.761 1.00 86.31 173 GLU A N 1
ATOM 1442 C CA . GLU A 1 173 ? -3.518 -7.857 2.062 1.00 86.31 173 GLU A CA 1
ATOM 1443 C C . GLU A 1 173 ? -2.772 -9.137 1.657 1.00 86.31 173 GLU A C 1
ATOM 1445 O O . GLU A 1 173 ? -1.692 -9.066 1.076 1.00 86.31 173 GLU A O 1
ATOM 1450 N N . VAL A 1 174 ? -3.376 -10.311 1.864 1.00 84.75 174 VAL A N 1
ATOM 1451 C CA . VAL A 1 174 ? -2.829 -11.584 1.364 1.00 84.75 174 VAL A CA 1
ATOM 1452 C C . VAL A 1 174 ? -2.814 -11.617 -0.167 1.00 84.75 174 VAL A C 1
ATOM 1454 O O . VAL A 1 174 ? -1.814 -12.026 -0.756 1.00 84.75 174 VAL A O 1
ATOM 1457 N N . ASP A 1 175 ? -3.883 -11.153 -0.818 1.00 85.06 175 ASP A N 1
ATOM 1458 C CA . ASP A 1 175 ? -3.976 -11.108 -2.282 1.00 85.06 175 ASP A CA 1
ATOM 1459 C C . ASP A 1 175 ? -2.917 -10.168 -2.879 1.00 85.06 175 ASP A C 1
ATOM 1461 O O . ASP A 1 175 ? -2.224 -10.527 -3.832 1.00 85.06 175 ASP A O 1
ATOM 1465 N N . THR A 1 176 ? -2.718 -8.992 -2.277 1.00 81.69 176 THR A N 1
ATOM 1466 C CA . THR A 1 176 ? -1.684 -8.043 -2.723 1.00 81.69 176 THR A CA 1
ATOM 1467 C C . THR A 1 176 ? -0.263 -8.557 -2.471 1.00 81.69 176 THR A C 1
ATOM 1469 O O . THR A 1 176 ? 0.603 -8.360 -3.325 1.00 81.69 176 THR A O 1
ATOM 1472 N N . GLN A 1 177 ? -0.004 -9.267 -1.367 1.00 84.81 177 GLN A N 1
ATOM 1473 C CA . GLN A 1 177 ? 1.278 -9.955 -1.150 1.00 84.81 177 GLN A CA 1
ATOM 1474 C C . GLN A 1 177 ? 1.531 -11.041 -2.205 1.00 84.81 177 GLN A C 1
ATOM 1476 O O . GLN A 1 177 ? 2.633 -11.128 -2.750 1.00 84.81 177 GLN A O 1
ATOM 1481 N N . LEU A 1 178 ? 0.515 -11.837 -2.546 1.00 83.56 178 LEU A N 1
ATOM 1482 C CA . LEU A 1 178 ? 0.625 -12.870 -3.575 1.00 83.56 178 LEU A CA 1
ATOM 1483 C C . LEU A 1 178 ? 0.923 -12.270 -4.959 1.00 83.56 178 LEU A C 1
ATOM 1485 O O . LEU A 1 178 ? 1.785 -12.779 -5.678 1.00 83.56 178 LEU A O 1
ATOM 1489 N N . GLU A 1 179 ? 0.257 -11.175 -5.333 1.00 81.81 179 GLU A N 1
ATOM 1490 C CA . GLU A 1 179 ? 0.541 -10.454 -6.581 1.00 81.81 179 GLU A CA 1
ATOM 1491 C C . GLU A 1 179 ? 1.978 -9.917 -6.621 1.00 81.81 179 GLU A C 1
ATOM 1493 O O . GLU A 1 179 ? 2.655 -10.028 -7.649 1.00 81.81 179 GLU A O 1
ATOM 1498 N N . GLN A 1 180 ? 2.481 -9.392 -5.499 1.00 79.00 180 GLN A N 1
ATOM 1499 C CA . GLN A 1 180 ? 3.874 -8.957 -5.387 1.00 79.00 180 GLN A CA 1
ATOM 1500 C C . GLN A 1 180 ? 4.855 -10.123 -5.563 1.00 79.00 180 GLN A C 1
ATOM 1502 O O . GLN A 1 180 ? 5.836 -9.980 -6.295 1.00 79.00 180 GLN A O 1
ATOM 1507 N N . GLU A 1 181 ? 4.601 -11.284 -4.952 1.00 79.06 181 GLU A N 1
ATOM 1508 C CA . GLU A 1 181 ? 5.440 -12.475 -5.133 1.00 79.06 181 GLU A CA 1
ATOM 1509 C C . GLU A 1 181 ? 5.456 -12.968 -6.585 1.00 79.06 181 GLU A C 1
ATOM 1511 O O . GLU A 1 181 ? 6.516 -13.340 -7.099 1.00 79.06 181 GLU A O 1
ATOM 1516 N N . ILE A 1 182 ? 4.304 -12.954 -7.265 1.00 78.12 182 ILE A N 1
ATOM 1517 C CA . ILE A 1 182 ? 4.199 -13.309 -8.688 1.00 78.12 182 ILE A CA 1
ATOM 1518 C C . ILE A 1 182 ? 5.037 -12.342 -9.527 1.00 78.12 182 ILE A C 1
ATOM 1520 O O . ILE A 1 182 ? 5.868 -12.781 -10.321 1.00 78.12 182 ILE A O 1
ATOM 1524 N N . PHE A 1 183 ? 4.907 -11.037 -9.286 1.00 70.25 183 PHE A N 1
ATOM 1525 C CA . PHE A 1 183 ? 5.682 -10.025 -10.000 1.00 70.25 183 PHE A CA 1
ATOM 1526 C C . PHE A 1 183 ? 7.198 -10.178 -9.784 1.00 70.25 183 PHE A C 1
ATOM 1528 O O . PHE A 1 183 ? 7.989 -10.038 -10.721 1.00 70.25 183 PHE A O 1
ATOM 1535 N N . GLN A 1 184 ? 7.631 -10.507 -8.562 1.00 71.25 184 GLN A N 1
ATOM 1536 C CA . GLN A 1 184 ? 9.040 -10.793 -8.272 1.00 71.25 184 GLN A CA 1
ATOM 1537 C C . GLN A 1 184 ? 9.527 -12.061 -8.983 1.00 71.25 184 GLN A C 1
ATOM 1539 O O . GLN A 1 184 ? 10.626 -12.074 -9.544 1.00 71.25 184 GLN A O 1
ATOM 1544 N N . ARG A 1 185 ? 8.711 -13.121 -9.008 1.00 70.88 185 ARG A N 1
ATOM 1545 C CA . ARG A 1 185 ? 9.033 -14.369 -9.709 1.00 70.88 185 ARG A CA 1
ATOM 1546 C C . ARG A 1 185 ? 9.182 -14.144 -11.212 1.00 70.88 185 ARG A C 1
ATOM 1548 O O . ARG A 1 185 ? 10.172 -14.600 -11.781 1.00 70.88 185 ARG A O 1
ATOM 1555 N N . ASP A 1 186 ? 8.276 -13.401 -11.832 1.00 68.69 186 ASP A N 1
ATOM 1556 C CA . ASP A 1 186 ? 8.319 -13.118 -13.270 1.00 68.69 186 ASP A CA 1
ATOM 1557 C C . ASP A 1 186 ? 9.542 -12.266 -13.647 1.00 68.69 186 ASP A C 1
ATOM 1559 O O . ASP A 1 186 ? 10.227 -12.548 -14.636 1.00 68.69 186 ASP A O 1
ATOM 1563 N N . ASN A 1 187 ? 9.911 -11.297 -12.801 1.00 63.75 187 ASN A N 1
ATOM 1564 C CA . ASN A 1 187 ? 11.163 -10.557 -12.962 1.00 63.75 187 ASN A CA 1
ATOM 1565 C C . ASN A 1 187 ? 12.398 -11.459 -12.819 1.00 63.75 187 ASN A C 1
ATOM 1567 O O . ASN A 1 187 ? 13.325 -11.346 -13.625 1.00 63.75 187 ASN A O 1
ATOM 1571 N N . SER A 1 188 ? 12.412 -12.379 -11.848 1.00 56.72 188 SER A N 1
ATOM 1572 C CA . SER A 1 188 ? 13.522 -13.326 -11.657 1.00 56.72 188 SER A CA 1
ATOM 1573 C C . SER A 1 188 ? 13.689 -14.287 -12.844 1.00 56.72 188 SER A C 1
ATOM 1575 O O . SER A 1 188 ? 14.813 -14.572 -13.261 1.00 56.72 188 SER A O 1
ATOM 1577 N N . PHE A 1 189 ? 12.576 -14.705 -13.457 1.00 47.97 189 PHE A N 1
ATOM 1578 C CA . PHE A 1 189 ? 12.567 -15.517 -14.673 1.00 47.97 189 PHE A CA 1
ATOM 1579 C C . PHE A 1 189 ? 13.124 -14.738 -15.871 1.00 47.97 189 PHE A C 1
ATOM 1581 O O . PHE A 1 189 ? 13.907 -15.279 -16.654 1.00 47.97 189 PHE A O 1
ATOM 1588 N N . SER A 1 190 ? 12.787 -13.447 -15.987 1.00 53.56 190 SER A N 1
ATOM 1589 C CA . SER A 1 190 ? 13.351 -12.586 -17.033 1.00 53.56 190 SER A CA 1
ATOM 1590 C C . SER A 1 190 ? 14.873 -12.448 -16.894 1.00 53.56 190 SER A C 1
ATOM 1592 O O . SER A 1 190 ? 15.586 -12.618 -17.881 1.00 53.56 190 SER A O 1
ATOM 1594 N N . GLN A 1 191 ? 15.391 -12.276 -15.670 1.00 52.53 191 GLN A N 1
ATOM 1595 C CA . GLN A 1 191 ? 16.829 -12.135 -15.407 1.00 52.53 191 GLN A CA 1
ATOM 1596 C C . GLN A 1 191 ? 17.632 -13.411 -15.697 1.00 52.53 191 GLN A C 1
ATOM 1598 O O . GLN A 1 191 ? 18.788 -13.311 -16.092 1.00 52.53 191 GLN A O 1
ATOM 1603 N N . GLN A 1 192 ? 17.038 -14.603 -15.561 1.00 52.22 192 GLN A N 1
ATOM 1604 C CA . GLN A 1 192 ? 17.693 -15.862 -15.948 1.00 52.22 192 GLN A CA 1
ATOM 1605 C C . GLN A 1 192 ? 17.746 -16.091 -17.468 1.00 52.22 192 GLN A C 1
ATOM 1607 O O . GLN A 1 192 ? 18.601 -16.838 -17.937 1.00 52.22 192 GLN A O 1
ATOM 1612 N N . SER A 1 1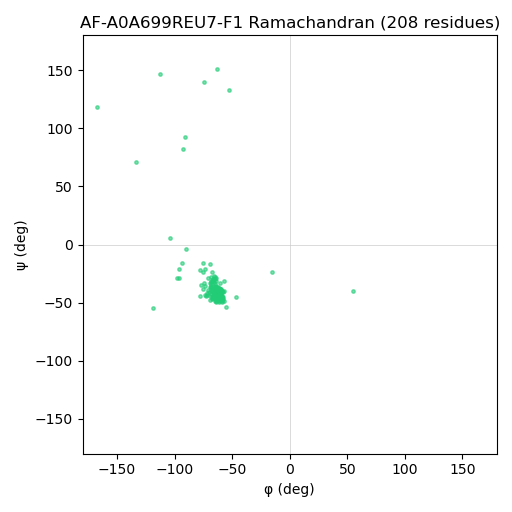93 ? 16.848 -15.469 -18.238 1.00 53.75 193 SER A N 1
ATOM 1613 C CA . SER A 1 193 ? 16.765 -15.638 -19.700 1.00 53.75 193 SER A CA 1
ATOM 1614 C C . SER A 1 193 ? 17.553 -14.599 -20.507 1.00 53.75 193 SER A C 1
ATOM 1616 O O . SER A 1 193 ? 17.812 -14.803 -21.694 1.00 53.75 193 SER A O 1
ATOM 1618 N N . VAL A 1 194 ? 17.946 -13.487 -19.881 1.00 48.56 194 VAL A N 1
ATOM 1619 C CA . VAL A 1 194 ? 18.697 -12.408 -20.528 1.00 48.56 194 VAL A CA 1
ATOM 1620 C C . VAL A 1 194 ? 20.190 -12.680 -20.347 1.00 48.56 194 VAL A C 1
ATOM 1622 O O . VAL A 1 194 ? 20.788 -12.289 -19.348 1.00 48.56 194 VAL A O 1
ATOM 1625 N N . LEU A 1 195 ? 20.800 -13.361 -21.322 1.00 55.59 195 LEU A N 1
ATOM 1626 C CA . LEU A 1 195 ? 22.259 -13.350 -21.478 1.00 55.59 195 LEU A CA 1
ATOM 1627 C C . LEU A 1 195 ? 22.733 -11.891 -21.520 1.00 55.59 195 LEU A C 1
ATOM 1629 O O . LEU A 1 195 ? 22.144 -11.071 -22.233 1.00 55.59 195 LEU A O 1
ATOM 1633 N N . SER A 1 196 ? 23.779 -11.551 -20.763 1.00 57.12 196 SER A N 1
ATOM 1634 C CA . SER A 1 196 ? 24.340 -10.199 -20.834 1.00 57.12 196 SER A CA 1
ATOM 1635 C C . SER A 1 196 ? 24.891 -9.941 -22.242 1.00 57.12 196 SER A C 1
ATOM 1637 O O . SER A 1 196 ? 25.311 -10.864 -22.944 1.00 57.12 196 SER A O 1
ATOM 1639 N N . PHE A 1 197 ? 24.893 -8.680 -22.679 1.00 51.22 197 PHE A N 1
ATOM 1640 C CA . PHE A 1 197 ? 25.406 -8.315 -24.005 1.00 51.22 197 PHE A CA 1
ATOM 1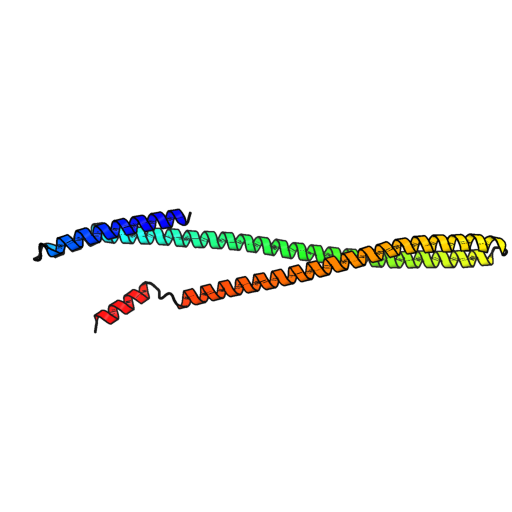641 C C . PHE A 1 197 ? 26.869 -8.767 -24.194 1.00 51.22 197 PHE A C 1
ATOM 1643 O O . PHE A 1 197 ? 27.249 -9.168 -25.290 1.00 51.22 197 PHE A O 1
ATOM 1650 N N . ASP A 1 198 ? 27.650 -8.795 -23.111 1.00 53.47 198 ASP A N 1
ATOM 1651 C CA . ASP A 1 198 ? 29.034 -9.281 -23.094 1.00 53.47 198 ASP A CA 1
ATOM 1652 C C . ASP A 1 198 ? 29.123 -10.799 -23.347 1.00 53.47 198 ASP A C 1
ATOM 1654 O O . ASP A 1 198 ? 29.964 -11.253 -24.120 1.00 53.47 198 ASP A O 1
ATOM 1658 N N . GLN A 1 199 ? 28.199 -11.588 -22.784 1.00 61.50 199 GLN A N 1
ATOM 1659 C CA . GLN A 1 199 ? 28.118 -13.040 -23.013 1.00 61.50 199 GLN A CA 1
ATOM 1660 C C . GLN A 1 199 ? 27.697 -13.382 -24.452 1.00 61.50 199 GLN A C 1
ATOM 1662 O O . GLN A 1 199 ? 28.138 -14.385 -25.013 1.00 61.50 199 GLN A O 1
ATOM 1667 N N . LEU A 1 200 ? 26.866 -12.544 -25.081 1.00 56.22 200 LEU A N 1
ATOM 1668 C CA . LEU A 1 200 ? 26.492 -12.687 -26.494 1.00 56.22 200 LEU A CA 1
ATOM 1669 C C . LEU A 1 200 ? 27.669 -12.412 -27.446 1.00 56.22 200 LEU A C 1
ATOM 1671 O O . LEU A 1 200 ? 27.743 -13.026 -28.513 1.00 56.22 200 LEU A O 1
ATOM 1675 N N . PHE A 1 201 ? 28.592 -11.521 -27.071 1.00 53.50 201 PHE A N 1
ATOM 1676 C CA . PHE A 1 201 ? 29.814 -11.270 -27.839 1.00 53.50 201 PHE A CA 1
ATOM 1677 C C . PHE A 1 201 ? 30.811 -12.433 -27.740 1.00 53.50 201 PHE A C 1
ATOM 1679 O O . PHE A 1 201 ? 31.314 -12.865 -28.777 1.00 53.50 201 PHE A O 1
ATOM 1686 N N . GLU A 1 202 ? 31.024 -13.006 -26.549 1.00 57.50 202 GLU A N 1
ATOM 1687 C CA . GLU A 1 202 ? 31.900 -14.182 -26.370 1.00 57.50 202 GLU A CA 1
ATOM 1688 C C . GLU A 1 202 ? 31.410 -15.415 -27.151 1.00 57.50 202 GLU A C 1
ATOM 1690 O O . GLU A 1 202 ? 32.202 -16.111 -27.788 1.00 57.50 202 GLU A O 1
ATOM 1695 N N . ILE A 1 203 ? 30.096 -15.679 -27.162 1.00 58.47 203 ILE A N 1
ATOM 1696 C CA . ILE A 1 203 ? 29.516 -16.807 -27.914 1.00 58.47 203 ILE A CA 1
ATOM 1697 C C . ILE A 1 203 ? 29.710 -16.628 -29.431 1.00 58.47 203 ILE A C 1
ATOM 1699 O O . ILE A 1 203 ? 29.953 -17.601 -30.148 1.00 58.47 203 ILE A O 1
ATOM 1703 N N . ASN A 1 204 ? 29.632 -15.394 -29.935 1.00 53.38 204 ASN A N 1
ATOM 1704 C CA . ASN A 1 204 ? 29.877 -15.112 -31.349 1.00 53.38 204 ASN A CA 1
ATOM 1705 C C . ASN A 1 204 ? 31.363 -15.196 -31.723 1.00 53.38 204 ASN A C 1
ATOM 1707 O O . ASN A 1 204 ? 31.665 -15.698 -32.803 1.00 53.38 204 ASN A O 1
ATOM 1711 N N . GLU A 1 205 ? 32.288 -14.788 -30.848 1.00 55.16 205 GLU A N 1
ATOM 1712 C CA . GLU A 1 205 ? 33.728 -14.988 -31.076 1.00 55.16 205 GLU A CA 1
ATOM 1713 C C . GLU A 1 205 ? 34.092 -16.480 -31.148 1.00 55.16 205 GLU A C 1
ATOM 1715 O O . GLU A 1 205 ? 34.808 -16.892 -32.066 1.00 55.16 205 GLU A O 1
ATOM 1720 N N . LEU A 1 206 ? 33.534 -17.311 -30.261 1.00 52.19 206 LEU A N 1
ATOM 1721 C CA . LEU A 1 206 ? 33.754 -18.763 -30.259 1.00 52.19 206 LEU A CA 1
ATOM 1722 C C . LEU A 1 206 ? 33.224 -19.457 -31.526 1.00 52.19 206 LEU A C 1
ATOM 1724 O O . LEU A 1 206 ? 33.870 -20.368 -32.039 1.00 52.19 206 LEU A O 1
ATOM 1728 N N . ASN A 1 207 ? 32.100 -18.999 -32.084 1.00 50.91 207 ASN A N 1
ATOM 1729 C CA . ASN A 1 207 ? 31.549 -19.541 -33.334 1.00 50.91 207 ASN A CA 1
ATOM 1730 C C . ASN A 1 207 ? 32.314 -19.099 -34.595 1.00 50.91 207 ASN A C 1
ATOM 1732 O O . ASN A 1 207 ? 32.151 -19.711 -35.646 1.00 50.91 207 ASN A O 1
ATOM 1736 N N . THR A 1 208 ? 33.147 -18.058 -34.513 1.00 45.56 208 THR A N 1
ATOM 1737 C CA . THR A 1 208 ? 34.005 -17.610 -35.630 1.00 45.56 208 THR A CA 1
ATOM 1738 C C . THR A 1 208 ? 35.385 -18.273 -35.667 1.00 45.56 208 THR A C 1
ATOM 1740 O O . THR A 1 208 ? 36.149 -18.034 -36.600 1.00 45.56 208 THR A O 1
ATOM 1743 N N . GLN A 1 209 ? 35.710 -19.108 -34.673 1.00 49.00 209 GLN A N 1
ATOM 1744 C CA . GLN A 1 209 ? 36.973 -19.853 -34.580 1.00 49.00 209 GLN A CA 1
ATOM 1745 C C . GLN A 1 209 ? 36.846 -21.349 -34.943 1.00 49.00 209 GLN A C 1
ATOM 1747 O O . GLN A 1 209 ? 37.832 -22.079 -34.822 1.00 49.00 209 GLN A O 1
ATOM 1752 N N . SER A 1 210 ? 35.675 -21.800 -35.414 1.00 38.41 210 SER A N 1
ATOM 1753 C CA . SER A 1 210 ? 35.451 -23.134 -36.004 1.00 38.41 210 SER A CA 1
ATOM 1754 C C . SER A 1 210 ? 35.211 -23.052 -37.506 1.00 38.41 210 SER A C 1
ATOM 1756 O O . SER A 1 210 ? 35.459 -24.095 -38.152 1.00 38.41 210 SER A O 1
#

Sequence (210 aa):
MVNTSLKKLKHHLASFDVVVKERTTTITITKDMWGFEHTKACFRDEIIPFVKALKDLFNSFDQFLIDEKFEVQNVFYQMEQAVEQHRLESNRFQVNMNIVLNDNERLLEQVISKYIMNLVVTANVNNTYELVHECERCVKLETELQKDFIKKESYDNLFKQYTTLEKHCISLEVDTQLEQEIFQRDNSFSQQSVLSFDQLFEINELNTQS

pLDDT: mean 74.12, std 13.06, range [38.41, 95.69]

Foldseek 3Di:
DVVVLVVVVVVLVVVVVVVVVVLVVVCVPDPDDVNVVVVVCCCVPPVVVSVVVVVVSVVVVVVVVVVVVVVVVVVVVVVVVVVVVVVVVVVVVVVVVVVVVVVVVVVVVVVVVVVVVVLVVDVVVDDDPVNVVVVVVVVVVVVVVVVVVVVVVVVVVVVVVVVVVVVVVVVVVVVVVVVVVVVVVVVVVVVVPDDPPVNVVVVVVVVVVD

Mean predicted aligned error: 18.08 Å

Secondary structure (DSSP, 8-state):
-HHHHHHHHHHHHHHHHHHHHHHHHHHTT--SSHHHHHHHHHIIIIIHHHHHHHHHHHHHHHHHHHHHHHHHHHHHHHHHHHHHHHHHHHHHHHHHHHHHHHHHHHHHHHHHHHHHHHHHHHHHHS-TTHHHHHHHHHHHHHHHHHHHHHHHHHHHHHHHHHHHHHHHHHHHHHHHHHHHHHHHHHHHHHHHH---HHHHHHHHHHHT--

Organism: Tanacetum cinerariifolium (NCBI:txid118510)